Protein AF-A0A538QN28-F1 (afdb_monomer_lite)

Secondary structure (DSSP, 8-state):
-----TTGGGS-EEE-TTT--EEETT-SB-TTT-PBPTTSSS------PPPPS-HHHHHHHHHHHHHHHHHHHHHHHHHHHHHSPPPPPPP---PPP-----S----PPP----PPPPPPSSTT-S----SS-TT-EEEETTT--EEEEEEEEEEEEE-TTS-EEEEEEEE-TTS-EEEEEHHHHHHHEEE-

pLDDT: mean 77.48, std 18.47, range [42.22, 98.31]

Radius of gyration: 34.71 Å; chains: 1; bounding box: 87×78×50 Å

Foldseek 3Di:
DDPPDPPVQQQDWDADPPPRDTDGNVDQADPPPRDGDPPPPPPPDPPPDDDDPPPPVVVVVVVVVVVVVVVVVVVVVVVCCVVVPPPDDDPPDDDDDDDDDDDDDPDDPPDPDPDDPDDFPFWPFQPDDQPDDAQFWKAWPPPRHTAAGFNDKDQFDQDPVRITGIWTFGQGPVGDTDTDHRRVCVVTIDTD

Structure (mmCIF, N/CA/C/O backbone):
data_AF-A0A538QN28-F1
#
_entry.id   AF-A0A538QN28-F1
#
loop_
_atom_site.group_PDB
_atom_site.id
_atom_site.type_symbol
_atom_site.label_atom_id
_atom_site.label_alt_id
_atom_site.label_comp_id
_atom_site.label_asym_id
_atom_site.label_entity_id
_atom_site.label_seq_id
_atom_site.pdbx_PDB_ins_code
_atom_site.Cartn_x
_atom_site.Cartn_y
_atom_site.Cartn_z
_atom_site.occupancy
_atom_site.B_iso_or_equiv
_atom_site.auth_seq_id
_atom_site.auth_comp_id
_atom_site.auth_asym_id
_atom_site.auth_atom_id
_atom_site.pdbx_PDB_model_num
ATOM 1 N N . MET A 1 1 ? -21.662 -47.268 -26.285 1.00 42.22 1 MET A N 1
ATOM 2 C CA . MET A 1 1 ? -21.179 -47.601 -24.927 1.00 42.22 1 MET A CA 1
ATOM 3 C C . MET A 1 1 ? -21.934 -46.738 -23.924 1.00 42.22 1 MET A C 1
ATOM 5 O O . MET A 1 1 ? -22.081 -45.541 -24.137 1.00 42.22 1 MET A O 1
ATOM 9 N N . SER A 1 2 ? -22.543 -47.395 -22.946 1.00 46.50 2 SER A N 1
ATOM 10 C CA . SER A 1 2 ? -23.791 -47.039 -22.264 1.00 46.50 2 SER A CA 1
ATOM 11 C C . SER A 1 2 ? -23.698 -45.870 -21.271 1.00 46.50 2 SER A C 1
ATOM 13 O O . SER A 1 2 ? -22.863 -45.885 -20.375 1.00 46.50 2 SER A O 1
ATOM 15 N N . ARG A 1 3 ? -24.625 -44.900 -21.353 1.00 55.28 3 ARG A N 1
ATOM 16 C CA . ARG A 1 3 ? -24.957 -43.971 -20.251 1.00 55.28 3 ARG A CA 1
ATOM 17 C C . ARG A 1 3 ? -26.178 -44.500 -19.488 1.00 55.28 3 ARG A C 1
ATOM 19 O O . ARG A 1 3 ? -27.255 -43.921 -19.550 1.00 55.28 3 ARG A O 1
ATOM 26 N N . MET A 1 4 ? -26.020 -45.623 -18.796 1.00 52.94 4 MET A N 1
ATOM 27 C CA . MET A 1 4 ? -27.021 -46.157 -17.863 1.00 52.94 4 MET A CA 1
ATOM 28 C C . MET A 1 4 ? -26.381 -46.230 -16.480 1.00 52.94 4 MET A C 1
ATOM 30 O O . MET A 1 4 ? -25.644 -47.169 -16.212 1.00 52.94 4 MET A O 1
ATOM 34 N N . SER A 1 5 ? -26.590 -45.197 -15.648 1.00 53.47 5 SER A N 1
ATOM 35 C CA . SER A 1 5 ? -26.332 -45.245 -14.189 1.00 53.47 5 SER A CA 1
ATOM 36 C C . SER A 1 5 ? -26.706 -43.969 -13.398 1.00 53.47 5 SER A C 1
ATOM 38 O O . SER A 1 5 ? -26.288 -43.814 -12.259 1.00 53.47 5 SER A O 1
ATOM 40 N N . SER A 1 6 ? -27.510 -43.030 -13.924 1.00 58.34 6 SER A N 1
ATOM 41 C CA . SER A 1 6 ? -27.987 -41.873 -13.118 1.00 58.34 6 SER A CA 1
ATOM 42 C C . SER A 1 6 ? -29.302 -42.127 -12.360 1.00 58.34 6 SER A C 1
ATOM 44 O O . SER A 1 6 ? -29.794 -41.233 -11.666 1.00 58.34 6 SER A O 1
ATOM 46 N N . GLY A 1 7 ? -29.895 -43.315 -12.518 1.00 59.12 7 GLY A N 1
ATOM 47 C CA . GLY A 1 7 ? -31.104 -43.738 -11.802 1.00 59.12 7 GLY A CA 1
ATOM 48 C C . GLY A 1 7 ? -30.798 -44.320 -10.421 1.00 59.12 7 GLY A C 1
ATOM 49 O O . GLY A 1 7 ? -31.402 -43.890 -9.439 1.00 59.12 7 GLY A O 1
ATOM 50 N N . ASP A 1 8 ? -29.811 -45.219 -10.337 1.00 64.50 8 ASP A N 1
ATOM 51 C CA . ASP A 1 8 ? -29.487 -45.954 -9.104 1.00 64.50 8 ASP A CA 1
ATOM 52 C C . ASP A 1 8 ? -29.003 -45.056 -7.962 1.00 64.50 8 ASP A C 1
ATOM 54 O O . ASP A 1 8 ? -29.365 -45.260 -6.804 1.00 64.50 8 ASP A O 1
ATOM 58 N N . ASP A 1 9 ? -28.255 -43.994 -8.269 1.00 72.31 9 ASP A N 1
ATOM 59 C CA . ASP A 1 9 ? -27.684 -43.142 -7.220 1.00 72.31 9 ASP A CA 1
ATOM 60 C C . ASP A 1 9 ? -28.745 -42.313 -6.468 1.00 72.31 9 ASP A C 1
ATOM 62 O O . ASP A 1 9 ? -28.561 -41.955 -5.304 1.00 72.31 9 ASP A O 1
ATOM 66 N N . ARG A 1 10 ? -29.910 -42.050 -7.083 1.00 72.38 10 ARG A N 1
ATOM 67 C CA . ARG A 1 10 ? -31.006 -41.314 -6.421 1.00 72.38 10 ARG A CA 1
ATOM 68 C C . ARG A 1 10 ? -31.716 -42.150 -5.364 1.00 72.38 10 ARG A C 1
ATOM 70 O O . ARG A 1 10 ? -32.159 -41.598 -4.356 1.00 72.38 10 ARG A O 1
ATOM 77 N N . ASN A 1 11 ? -31.823 -43.457 -5.600 1.00 79.25 11 ASN A N 1
ATOM 78 C CA . ASN A 1 11 ? -32.492 -44.384 -4.690 1.00 79.25 11 ASN A CA 1
ATOM 79 C C . ASN A 1 11 ? -31.526 -45.035 -3.689 1.00 79.25 11 ASN A C 1
ATOM 81 O O . ASN A 1 11 ? -31.924 -45.856 -2.866 1.00 79.25 11 ASN A O 1
ATOM 85 N N . ARG A 1 12 ? -30.245 -44.652 -3.728 1.00 83.88 12 ARG A N 1
ATOM 86 C CA . ARG A 1 12 ? -29.251 -45.085 -2.754 1.00 83.88 12 ARG A CA 1
ATOM 87 C C . ARG A 1 12 ? -29.654 -44.623 -1.354 1.00 83.88 12 ARG A C 1
ATOM 89 O O . ARG A 1 12 ? -29.852 -43.432 -1.116 1.00 83.88 12 ARG A O 1
ATOM 96 N N . MET A 1 13 ? -29.744 -45.562 -0.419 1.00 87.38 13 MET A N 1
ATOM 97 C CA . MET A 1 13 ? -30.085 -45.269 0.973 1.00 87.38 13 MET A CA 1
ATOM 98 C C . MET A 1 13 ? -28.883 -44.663 1.706 1.00 87.38 13 MET A C 1
ATOM 100 O O . MET A 1 13 ? -27.768 -45.180 1.628 1.00 87.38 13 MET A O 1
ATOM 104 N N . VAL A 1 14 ? -29.115 -43.578 2.439 1.00 87.62 14 VAL A N 1
ATOM 105 C CA . VAL A 1 14 ? -28.136 -42.888 3.289 1.00 87.62 14 VAL A CA 1
ATOM 106 C C . VAL A 1 14 ? -28.706 -42.714 4.698 1.00 87.62 14 VAL A C 1
ATOM 108 O O . VAL A 1 14 ? -29.921 -42.678 4.883 1.00 87.62 14 VAL A O 1
ATOM 111 N N . ALA A 1 15 ? -27.845 -42.633 5.711 1.00 89.69 15 ALA A N 1
ATOM 112 C CA . ALA A 1 15 ? -28.284 -42.400 7.086 1.00 89.69 15 ALA A CA 1
ATOM 113 C C . ALA A 1 15 ? -28.531 -40.903 7.333 1.00 89.69 15 ALA A C 1
ATOM 115 O O . ALA A 1 15 ? -27.702 -40.058 6.987 1.00 89.69 15 ALA A O 1
ATOM 116 N N . CYS A 1 16 ? -29.663 -40.573 7.954 1.00 86.00 16 CYS A N 1
ATOM 117 C CA . CYS A 1 16 ? -29.960 -39.223 8.412 1.00 86.00 16 CYS A CA 1
ATOM 118 C C . CYS A 1 16 ? -28.936 -38.799 9.473 1.00 86.00 16 CYS A C 1
ATOM 120 O O . CYS A 1 16 ? -28.774 -39.478 10.484 1.00 86.00 16 CYS A O 1
ATOM 122 N N . ARG A 1 17 ? -28.294 -37.641 9.288 1.00 85.12 17 ARG A N 1
ATOM 123 C CA . ARG A 1 17 ? -27.291 -37.121 10.235 1.00 85.12 17 ARG A CA 1
ATOM 124 C C . ARG A 1 17 ? -27.865 -36.737 11.602 1.00 85.12 17 ARG A C 1
ATOM 126 O O . ARG A 1 17 ? -27.113 -36.680 12.562 1.00 85.12 17 ARG A O 1
ATOM 133 N N . ALA A 1 18 ? -29.168 -36.465 11.680 1.00 86.38 18 ALA A N 1
ATOM 134 C CA . ALA A 1 18 ? -29.816 -36.017 12.911 1.00 86.38 18 ALA A CA 1
ATOM 135 C C . ALA A 1 18 ? -30.317 -37.170 13.797 1.00 86.38 18 ALA A C 1
ATOM 137 O O . ALA A 1 18 ? -30.245 -37.070 15.013 1.00 86.38 18 ALA A O 1
ATOM 138 N N . CYS A 1 19 ? -30.839 -38.252 13.206 1.00 88.88 19 CYS A N 1
ATOM 139 C CA . CYS A 1 19 ? -31.471 -39.348 13.963 1.00 88.88 19 CYS A CA 1
ATOM 140 C C . CYS A 1 19 ? -31.017 -40.759 13.555 1.00 88.88 19 CYS A C 1
ATOM 142 O O . CYS A 1 19 ? -31.510 -41.738 14.101 1.00 88.88 19 CYS A O 1
ATOM 144 N N . GLY A 1 20 ? -30.136 -40.896 12.560 1.00 88.62 20 GLY A N 1
ATOM 145 C CA . GLY A 1 20 ? -29.636 -42.193 12.094 1.00 88.62 20 GLY A CA 1
ATOM 146 C C . GLY A 1 20 ? -30.584 -42.991 11.189 1.00 88.62 20 GLY A C 1
ATOM 147 O O . GLY A 1 20 ? -30.161 -43.999 10.626 1.00 88.62 20 GLY A O 1
ATOM 148 N N . ASN A 1 21 ? -31.832 -42.551 10.981 1.00 91.69 21 ASN A N 1
ATOM 149 C CA . ASN A 1 21 ? -32.786 -43.272 10.132 1.00 91.69 21 ASN A CA 1
ATOM 150 C C . ASN A 1 21 ? -32.306 -43.380 8.669 1.00 91.69 21 ASN A C 1
ATOM 152 O O . ASN A 1 21 ? -31.758 -42.419 8.123 1.00 91.69 21 ASN A O 1
ATOM 156 N N . ARG A 1 22 ? -32.540 -44.523 8.011 1.00 89.75 22 ARG A N 1
ATOM 157 C CA . ARG A 1 22 ? -32.165 -44.721 6.601 1.00 89.75 22 ARG A CA 1
ATOM 158 C C . ARG A 1 22 ? -33.196 -44.084 5.678 1.00 89.75 22 ARG A C 1
ATOM 160 O O . ARG A 1 22 ? -34.367 -44.448 5.697 1.00 89.75 22 ARG A O 1
ATOM 167 N N . VAL A 1 23 ? -32.740 -43.166 4.834 1.00 88.94 23 VAL A N 1
ATOM 168 C CA . VAL A 1 23 ? -33.573 -42.419 3.886 1.00 88.94 23 VAL A CA 1
ATOM 169 C C . VAL A 1 23 ? -32.964 -42.480 2.487 1.00 88.94 23 VAL A C 1
ATOM 171 O O . VAL A 1 23 ? -31.738 -42.531 2.366 1.00 88.94 23 VAL A O 1
ATOM 174 N N . PRO A 1 24 ? -33.768 -42.484 1.412 1.00 87.19 24 PRO A N 1
ATOM 175 C CA . PRO A 1 24 ? -33.219 -42.416 0.064 1.00 87.19 24 PRO A CA 1
ATOM 176 C C . PRO A 1 24 ? -32.521 -41.067 -0.142 1.00 87.19 24 PRO A C 1
ATOM 178 O O . PRO A 1 24 ? -33.000 -40.038 0.332 1.00 87.19 24 PRO A O 1
ATOM 181 N N . ARG A 1 25 ? -31.399 -41.043 -0.870 1.00 81.19 25 ARG A N 1
ATOM 182 C CA . ARG A 1 25 ? -30.596 -39.829 -1.134 1.00 81.19 25 ARG A CA 1
ATOM 183 C C . ARG A 1 25 ? -31.385 -38.716 -1.840 1.00 81.19 25 ARG A C 1
ATOM 185 O O . ARG A 1 25 ? -31.007 -37.545 -1.778 1.00 81.19 25 ARG A O 1
ATOM 192 N N . ALA A 1 26 ? -32.473 -39.075 -2.519 1.00 81.69 26 ALA A N 1
ATOM 193 C CA . ALA A 1 26 ? -33.413 -38.137 -3.124 1.00 81.69 26 ALA A CA 1
ATOM 194 C C . ALA A 1 26 ? -34.432 -37.524 -2.139 1.00 81.69 26 ALA A C 1
ATOM 196 O O . ALA A 1 26 ? -35.107 -36.562 -2.508 1.00 81.69 26 ALA A O 1
ATOM 197 N N . ALA A 1 27 ? -34.573 -38.045 -0.914 1.00 82.44 27 ALA A N 1
ATOM 198 C CA . ALA A 1 27 ? -35.495 -37.491 0.075 1.00 82.44 27 ALA A CA 1
ATOM 199 C C . ALA A 1 27 ? -35.032 -36.100 0.525 1.00 82.44 27 ALA A C 1
ATOM 201 O O . ALA A 1 27 ? -33.913 -35.925 1.001 1.00 82.44 27 ALA A O 1
ATOM 202 N N . ARG A 1 28 ? -35.920 -35.104 0.410 1.00 80.81 28 ARG A N 1
ATOM 203 C CA . ARG A 1 28 ? -35.648 -33.727 0.858 1.00 80.81 28 ARG A CA 1
ATOM 204 C C . ARG A 1 28 ? -35.596 -33.603 2.382 1.00 80.81 28 ARG A C 1
ATOM 206 O O . ARG A 1 28 ? -34.880 -32.752 2.899 1.00 80.81 28 ARG A O 1
ATOM 213 N N . ARG A 1 29 ? -36.358 -34.442 3.095 1.00 85.00 29 ARG A N 1
ATOM 214 C CA . ARG A 1 29 ? -36.463 -34.460 4.561 1.00 85.00 29 ARG A CA 1
ATOM 215 C C . ARG A 1 29 ? -36.518 -35.883 5.087 1.00 85.00 29 ARG A C 1
ATOM 217 O O . ARG A 1 29 ? -37.040 -36.777 4.422 1.00 85.00 29 ARG A O 1
ATOM 224 N N . CYS A 1 30 ? -35.993 -36.083 6.290 1.00 87.31 30 CYS A N 1
ATOM 225 C CA . CYS A 1 30 ? -36.108 -37.359 6.980 1.00 87.31 30 CYS A CA 1
ATOM 226 C C . CYS A 1 30 ? -37.558 -37.589 7.445 1.00 87.31 30 CYS A C 1
ATOM 228 O O . CYS A 1 30 ? -38.084 -36.740 8.162 1.00 87.31 30 CYS A O 1
ATOM 230 N N . PRO A 1 31 ? -38.201 -38.728 7.123 1.00 84.38 31 PRO A N 1
ATOM 231 C CA . PRO A 1 31 ? -39.569 -39.010 7.555 1.00 84.38 31 PRO A CA 1
ATOM 232 C C . PRO A 1 31 ? -39.680 -39.300 9.059 1.00 84.38 31 PRO A C 1
ATOM 234 O O . PRO A 1 31 ? -40.767 -39.204 9.608 1.00 84.38 31 PRO A O 1
ATOM 237 N N . ALA A 1 32 ? -38.573 -39.643 9.731 1.00 86.25 32 ALA A N 1
ATOM 238 C CA . ALA A 1 32 ? -38.580 -39.961 11.160 1.00 86.25 32 ALA A CA 1
ATOM 239 C C . ALA A 1 32 ? -38.428 -38.719 12.052 1.00 86.25 32 ALA A C 1
ATOM 241 O O . ALA A 1 32 ? -39.099 -38.613 13.069 1.00 86.25 32 ALA A O 1
ATOM 242 N N . CYS A 1 33 ? -37.549 -37.780 11.686 1.00 86.19 33 CYS A N 1
ATOM 243 C CA . CYS A 1 33 ? -37.252 -36.605 12.516 1.00 86.19 33 CYS A CA 1
ATOM 244 C C . CYS A 1 33 ? -37.572 -35.258 11.852 1.00 86.19 33 CYS A C 1
ATOM 246 O O . CYS A 1 33 ? -37.349 -34.215 12.456 1.00 86.19 33 CYS A O 1
ATOM 248 N N . GLY A 1 34 ? -38.026 -35.248 10.597 1.00 83.81 34 GLY A N 1
ATOM 249 C CA . GLY A 1 34 ? -38.392 -34.032 9.864 1.00 83.81 34 GLY A CA 1
ATOM 250 C C . GLY A 1 34 ? -37.224 -33.164 9.377 1.00 83.81 34 GLY A C 1
ATOM 251 O O . GLY A 1 34 ? -37.447 -32.246 8.591 1.00 83.81 34 GLY A O 1
ATOM 252 N N . VAL A 1 35 ? -35.981 -33.450 9.783 1.00 85.19 35 VAL A N 1
ATOM 253 C CA . VAL A 1 35 ? -34.804 -32.644 9.414 1.00 85.19 35 VAL A CA 1
ATOM 254 C C . VAL A 1 35 ? -34.496 -32.782 7.915 1.00 85.19 35 VAL A C 1
ATOM 256 O O . VAL A 1 35 ? -34.372 -33.898 7.400 1.00 85.19 35 VAL A O 1
ATOM 259 N N . GLY A 1 36 ? -34.387 -31.646 7.216 1.00 76.44 36 GLY A N 1
ATOM 260 C CA . GLY A 1 36 ? -33.988 -31.548 5.806 1.00 76.44 36 GLY A CA 1
ATOM 261 C C . GLY A 1 36 ? -32.502 -31.246 5.617 1.00 76.44 36 GLY A C 1
ATOM 262 O O . GLY A 1 36 ? -31.842 -30.758 6.533 1.00 76.44 36 GLY A O 1
ATOM 263 N N . GLU A 1 37 ? -31.959 -31.545 4.434 1.00 65.50 37 GLU A N 1
ATOM 264 C CA . GLU A 1 37 ? -30.572 -31.179 4.117 1.00 65.50 37 GLU A CA 1
ATOM 265 C C . GLU A 1 37 ? -30.416 -29.649 4.004 1.00 65.50 37 GLU A C 1
ATOM 267 O O . GLU A 1 37 ? -31.173 -29.008 3.263 1.00 65.50 37 GLU A O 1
ATOM 272 N N . PRO A 1 38 ? -29.412 -29.044 4.668 1.00 57.28 38 PRO A N 1
ATOM 273 C CA . PRO A 1 38 ? -29.116 -27.628 4.495 1.00 57.28 38 PRO A CA 1
ATOM 274 C C . PRO A 1 38 ? -28.645 -27.380 3.055 1.00 57.28 38 PRO A C 1
ATOM 276 O O . PRO A 1 38 ? -27.610 -27.891 2.634 1.00 57.28 38 PRO A O 1
ATOM 279 N N . GLY A 1 39 ? -29.426 -26.612 2.288 1.00 60.00 39 GLY A N 1
ATOM 280 C CA . GLY A 1 39 ? -29.063 -26.154 0.939 1.00 60.00 39 GLY A CA 1
ATOM 281 C C . GLY A 1 39 ? -29.986 -26.583 -0.208 1.00 60.00 39 GLY A C 1
ATOM 282 O O . GLY A 1 39 ? -29.811 -26.081 -1.314 1.00 60.00 39 GLY A O 1
ATOM 283 N N . ARG A 1 40 ? -30.985 -27.454 0.015 1.00 56.34 40 ARG A N 1
ATOM 284 C CA . ARG A 1 40 ? -31.983 -27.833 -1.020 1.00 56.34 40 ARG A CA 1
ATOM 285 C C . ARG A 1 40 ? -33.354 -27.163 -0.887 1.00 56.34 40 ARG A C 1
ATOM 287 O O . ARG A 1 40 ? -34.125 -27.195 -1.844 1.00 56.34 40 ARG A O 1
ATOM 294 N N . ASP A 1 41 ? -33.628 -26.556 0.266 1.00 53.75 41 ASP A N 1
ATOM 295 C CA . ASP A 1 41 ? -34.844 -25.771 0.537 1.00 53.75 41 ASP A CA 1
ATOM 296 C C . ASP A 1 41 ? -34.613 -24.254 0.342 1.00 53.75 41 ASP A C 1
ATOM 298 O O . ASP A 1 41 ? -35.499 -23.447 0.615 1.00 53.75 41 ASP A O 1
ATOM 302 N N . ALA A 1 42 ? -33.435 -23.844 -0.151 1.00 50.94 42 ALA A N 1
ATOM 303 C CA . ALA A 1 42 ?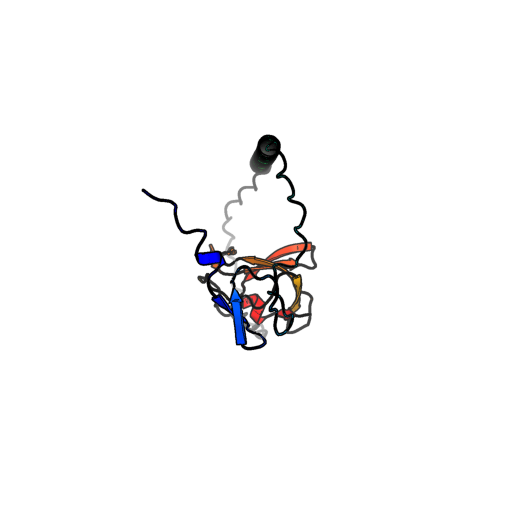 -33.224 -22.467 -0.585 1.00 50.94 42 ALA A CA 1
ATOM 304 C C . ALA A 1 42 ? -34.035 -22.226 -1.874 1.00 50.94 42 ALA A C 1
ATOM 306 O O . ALA A 1 42 ? -33.907 -23.021 -2.810 1.00 50.94 42 ALA A O 1
ATOM 307 N N . PRO A 1 43 ? -34.867 -21.171 -1.949 1.00 51.03 43 PRO A N 1
ATOM 308 C CA . PRO A 1 43 ? -35.592 -20.852 -3.172 1.00 51.03 43 PRO A CA 1
ATOM 309 C C . PRO A 1 43 ? -34.590 -20.675 -4.318 1.00 51.03 43 PRO A C 1
ATOM 311 O O . PRO A 1 43 ? -33.587 -19.977 -4.160 1.00 51.03 43 PRO A O 1
ATOM 314 N N . GLU A 1 44 ? -34.846 -21.328 -5.458 1.00 52.59 44 GLU A N 1
ATOM 315 C CA . GLU A 1 44 ? -34.067 -21.130 -6.681 1.00 52.59 44 GLU A CA 1
ATOM 316 C C . GLU A 1 44 ? -34.028 -19.632 -6.993 1.00 52.59 44 GLU A C 1
ATOM 318 O O . GLU A 1 44 ? -35.032 -19.019 -7.361 1.00 52.59 44 GLU A O 1
ATOM 323 N N . ALA A 1 45 ? -32.857 -19.023 -6.806 1.00 53.34 45 ALA A N 1
ATOM 324 C CA . ALA A 1 45 ? -32.625 -17.657 -7.230 1.00 53.34 45 ALA A CA 1
ATOM 325 C C . ALA A 1 45 ? -32.899 -17.571 -8.742 1.00 53.34 45 ALA A C 1
ATOM 327 O O . ALA A 1 45 ? -32.479 -18.463 -9.488 1.00 53.34 45 ALA A O 1
ATOM 328 N N . PRO A 1 46 ? -33.579 -16.517 -9.229 1.00 48.53 46 PRO A N 1
ATOM 329 C CA . PRO A 1 46 ? -33.867 -16.389 -10.646 1.00 48.53 46 PRO A CA 1
ATOM 330 C C . PRO A 1 46 ? -32.553 -16.420 -11.424 1.00 48.53 46 PRO A C 1
ATOM 332 O O . PRO A 1 46 ? -31.645 -15.624 -11.169 1.00 48.53 46 PRO A O 1
ATOM 335 N N . VAL A 1 47 ? -32.464 -17.351 -12.378 1.00 55.94 47 VAL A N 1
ATOM 336 C CA . VAL A 1 47 ? -31.363 -17.455 -13.334 1.00 55.94 47 VAL A CA 1
ATOM 337 C C . VAL A 1 47 ? -31.231 -16.103 -14.030 1.00 55.94 47 VAL A C 1
ATOM 339 O O . VAL A 1 47 ? -31.982 -15.775 -14.952 1.00 55.94 47 VAL A O 1
ATOM 342 N N . ARG A 1 48 ? -30.278 -15.284 -13.572 1.00 52.03 48 ARG A N 1
ATOM 343 C CA . ARG A 1 48 ? -29.879 -14.062 -14.266 1.00 52.03 48 ARG A CA 1
ATOM 344 C C . ARG A 1 48 ? -29.312 -14.495 -15.609 1.00 52.03 48 ARG A C 1
ATOM 346 O O . ARG A 1 48 ? -28.175 -14.952 -15.699 1.00 52.03 48 ARG A O 1
ATOM 353 N N . ARG A 1 49 ? -30.128 -14.371 -16.658 1.00 53.47 49 ARG A N 1
ATOM 354 C CA . ARG A 1 49 ? -29.682 -14.477 -18.048 1.00 53.47 49 ARG A CA 1
ATOM 355 C C . ARG A 1 49 ? -28.447 -13.591 -18.214 1.00 53.47 49 ARG A C 1
ATOM 357 O O . ARG A 1 49 ? -28.486 -12.403 -17.896 1.00 53.47 49 ARG A O 1
ATOM 364 N N . ALA A 1 50 ? -27.351 -14.192 -18.670 1.00 52.22 50 ALA A N 1
ATOM 365 C CA . ALA A 1 50 ? -26.103 -13.490 -18.924 1.00 52.22 50 ALA A CA 1
ATOM 366 C C . ALA A 1 50 ? -26.341 -12.302 -19.882 1.00 52.22 50 ALA A C 1
ATOM 368 O O . ALA A 1 50 ? -27.050 -12.465 -20.881 1.00 52.22 50 ALA A O 1
ATOM 369 N N . PRO A 1 51 ? -25.771 -11.113 -19.615 1.00 52.66 51 PRO A N 1
ATOM 370 C CA . PRO A 1 51 ? -25.937 -9.969 -20.501 1.00 52.66 51 PRO A CA 1
ATOM 371 C C . PRO A 1 51 ? -25.255 -10.223 -21.860 1.00 52.66 51 PRO A C 1
ATOM 373 O O . PRO A 1 51 ? -24.228 -10.909 -21.928 1.00 52.66 51 PRO A O 1
ATOM 376 N N . PRO A 1 52 ? -25.796 -9.672 -22.964 1.00 48.03 52 PRO A N 1
ATOM 377 C CA . PRO A 1 52 ? -25.289 -9.937 -24.302 1.00 48.03 52 PRO A CA 1
ATOM 378 C C . PRO A 1 52 ? -23.875 -9.373 -24.483 1.00 48.03 52 PRO A C 1
ATOM 380 O O . PRO A 1 52 ? -23.537 -8.292 -23.997 1.00 48.03 52 PRO A O 1
ATOM 383 N N . ARG A 1 53 ? -23.058 -10.111 -25.244 1.00 52.28 53 ARG A N 1
ATOM 384 C CA . ARG A 1 53 ? -21.645 -9.866 -25.592 1.00 52.28 53 ARG A CA 1
ATOM 385 C C . ARG A 1 53 ? -21.410 -8.581 -26.417 1.00 52.28 53 ARG A C 1
ATOM 387 O O . ARG A 1 53 ? -20.824 -8.625 -27.492 1.00 52.28 53 ARG A O 1
ATOM 394 N N . ARG A 1 54 ? -21.831 -7.409 -25.932 1.00 50.72 54 ARG A N 1
ATOM 395 C CA . ARG A 1 54 ? -21.518 -6.090 -26.529 1.00 50.72 54 ARG A CA 1
ATOM 396 C C . ARG A 1 54 ? -20.390 -5.339 -25.800 1.00 50.72 54 ARG A C 1
ATOM 398 O O . ARG A 1 54 ? -20.020 -4.240 -26.206 1.00 50.72 54 ARG A O 1
ATOM 405 N N . ALA A 1 55 ? -19.792 -5.934 -24.764 1.00 49.66 55 ALA A N 1
ATOM 406 C CA . ALA A 1 55 ? -18.755 -5.299 -23.942 1.00 49.66 55 ALA A CA 1
ATOM 407 C C . ALA A 1 55 ? -17.359 -5.210 -24.605 1.00 49.66 55 ALA A C 1
ATOM 409 O O . ALA A 1 55 ? -16.533 -4.404 -24.177 1.00 49.66 55 ALA A O 1
ATOM 410 N N . GLY A 1 56 ? -17.085 -5.979 -25.667 1.00 52.06 56 GLY A N 1
ATOM 411 C CA . GLY A 1 56 ? -15.762 -6.001 -26.313 1.00 52.06 56 GLY A CA 1
ATOM 412 C C . GLY A 1 56 ? -15.411 -4.715 -27.075 1.00 52.06 56 GLY A C 1
ATOM 413 O O . GLY A 1 56 ? -14.272 -4.255 -27.042 1.00 52.06 56 GLY A O 1
ATOM 414 N N . ARG A 1 57 ? -16.397 -4.070 -27.719 1.00 54.03 57 ARG A N 1
ATOM 415 C CA . ARG A 1 57 ? -16.151 -2.895 -28.578 1.00 54.03 57 ARG A CA 1
ATOM 416 C C . ARG A 1 57 ? -15.923 -1.606 -27.780 1.00 54.03 57 ARG A C 1
ATOM 418 O O . ARG A 1 57 ? -15.135 -0.767 -28.204 1.00 54.03 57 ARG A O 1
ATOM 425 N N . ARG A 1 58 ? -16.574 -1.458 -26.616 1.00 56.22 58 ARG A N 1
ATOM 426 C CA . ARG A 1 58 ? -16.357 -0.318 -25.703 1.00 56.22 58 ARG A CA 1
ATOM 427 C C . ARG A 1 58 ? -15.015 -0.419 -24.979 1.00 56.22 58 ARG A C 1
ATOM 429 O O . ARG A 1 58 ? -14.292 0.567 -24.968 1.00 56.22 58 ARG A O 1
ATOM 436 N N . ARG A 1 59 ? -14.632 -1.603 -24.482 1.00 58.81 59 ARG A N 1
ATOM 437 C CA . ARG A 1 59 ? -13.311 -1.813 -23.856 1.00 58.81 59 ARG A CA 1
ATOM 438 C C . ARG A 1 59 ? -12.162 -1.526 -24.825 1.00 58.81 59 ARG A C 1
ATOM 440 O O . ARG A 1 59 ? -11.224 -0.838 -24.449 1.00 58.81 59 ARG A O 1
ATOM 447 N N . ARG A 1 60 ? -12.276 -1.943 -26.093 1.00 62.59 60 ARG A N 1
ATOM 448 C CA . ARG A 1 60 ? -11.263 -1.638 -27.119 1.00 62.59 60 ARG A CA 1
ATOM 449 C C . ARG A 1 60 ? -11.147 -0.13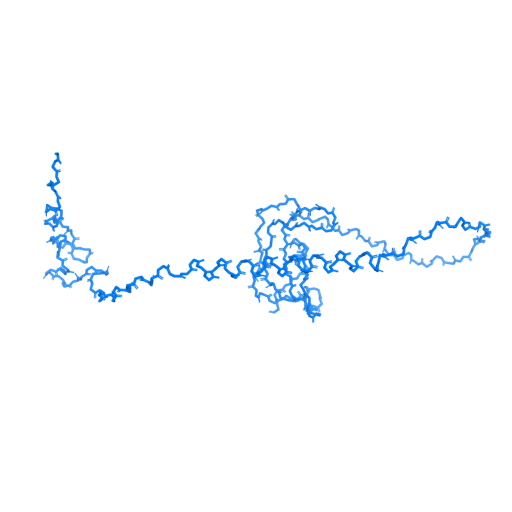8 -27.415 1.00 62.59 60 ARG A C 1
ATOM 451 O O . ARG A 1 60 ? -10.041 0.350 -27.583 1.00 62.59 60 ARG A O 1
ATOM 458 N N . ARG A 1 61 ? -12.260 0.607 -27.438 1.00 69.38 61 ARG A N 1
ATOM 459 C CA . ARG A 1 61 ? -12.240 2.073 -27.623 1.00 69.38 61 ARG A CA 1
ATOM 460 C C . ARG A 1 61 ? -11.639 2.809 -26.425 1.00 69.38 61 ARG A C 1
ATOM 462 O O . ARG A 1 61 ? -10.882 3.745 -26.633 1.00 69.38 61 ARG A O 1
ATOM 469 N N . VAL A 1 62 ? -11.933 2.363 -25.203 1.00 71.50 62 VAL A N 1
ATOM 470 C CA . VAL A 1 62 ? -11.338 2.928 -23.979 1.00 71.50 62 VAL A CA 1
ATOM 471 C C . VAL A 1 62 ? -9.832 2.671 -23.937 1.00 71.50 62 VAL A C 1
ATOM 473 O O . VAL A 1 62 ? -9.080 3.589 -23.645 1.00 71.50 62 VAL A O 1
ATOM 476 N N . LEU A 1 63 ? -9.381 1.469 -24.306 1.00 71.62 63 LEU A N 1
ATOM 477 C CA . LEU A 1 63 ? -7.952 1.150 -24.376 1.00 71.62 63 LEU A CA 1
ATOM 478 C C . LEU A 1 63 ? -7.220 1.977 -25.438 1.00 71.62 63 LEU A C 1
ATOM 480 O O . LEU A 1 63 ? -6.137 2.475 -25.167 1.00 71.62 63 LEU A O 1
ATOM 484 N N . VAL A 1 64 ? -7.813 2.168 -26.621 1.00 76.25 64 VAL A N 1
ATOM 485 C CA . VAL A 1 64 ? -7.218 3.012 -27.674 1.00 76.25 64 VAL A CA 1
ATOM 486 C C . VAL A 1 64 ? -7.169 4.481 -27.250 1.00 76.25 64 VAL A C 1
ATOM 488 O O . VAL A 1 64 ? -6.160 5.137 -27.478 1.00 76.25 64 VAL A O 1
ATOM 491 N N . ALA A 1 65 ? -8.217 4.989 -26.596 1.00 78.69 65 ALA A N 1
ATOM 492 C CA . ALA A 1 65 ? -8.223 6.351 -26.067 1.00 78.69 65 ALA A CA 1
ATOM 493 C C . ALA A 1 65 ? -7.176 6.536 -24.957 1.00 78.69 65 ALA A C 1
ATOM 495 O O . ALA A 1 65 ? -6.437 7.513 -24.978 1.00 78.69 65 ALA A O 1
ATOM 496 N N . ALA A 1 66 ? -7.057 5.575 -24.036 1.00 79.31 66 ALA A N 1
ATOM 497 C CA . ALA A 1 66 ? -6.036 5.594 -22.993 1.00 79.31 66 ALA A CA 1
ATOM 498 C C . ALA A 1 66 ? -4.620 5.560 -23.589 1.00 79.31 66 ALA A C 1
ATOM 500 O O . ALA A 1 66 ? -3.770 6.349 -23.192 1.00 79.31 66 ALA A O 1
ATOM 501 N N . LEU A 1 67 ? -4.384 4.706 -24.591 1.00 87.12 67 LEU A N 1
ATOM 502 C CA . LEU A 1 67 ? -3.096 4.631 -25.279 1.00 87.12 67 LEU A CA 1
ATOM 503 C C . LEU A 1 67 ? -2.762 5.947 -26.000 1.00 87.12 67 LEU A C 1
ATOM 505 O O . LEU A 1 67 ? -1.633 6.416 -25.919 1.00 87.12 67 LEU A O 1
ATOM 509 N N . ALA A 1 68 ? -3.744 6.572 -26.656 1.00 86.50 68 ALA A N 1
ATOM 510 C CA . ALA A 1 68 ? -3.562 7.866 -27.312 1.00 86.50 68 ALA A CA 1
ATOM 511 C C . ALA A 1 68 ? -3.200 8.976 -26.310 1.00 86.50 68 ALA A C 1
ATOM 513 O O . ALA A 1 68 ? -2.307 9.772 -26.587 1.00 86.50 68 ALA A O 1
ATOM 514 N N . VAL A 1 69 ? -3.832 8.996 -25.130 1.00 88.38 69 VAL A N 1
ATOM 515 C CA . VAL A 1 69 ? -3.491 9.940 -24.052 1.00 88.38 69 VAL A CA 1
ATOM 516 C C . VAL A 1 69 ? -2.061 9.718 -23.559 1.00 88.38 69 VAL A C 1
ATOM 518 O O . VAL A 1 69 ? -1.317 10.683 -23.423 1.00 88.38 69 VAL A O 1
ATOM 521 N N . VAL A 1 70 ? -1.641 8.465 -23.356 1.00 90.00 70 VAL A N 1
ATOM 522 C CA . VAL A 1 70 ? -0.261 8.146 -22.947 1.00 90.00 70 VAL A CA 1
ATOM 523 C C . VAL A 1 70 ? 0.753 8.612 -23.993 1.00 90.00 70 VAL A C 1
ATOM 525 O O . VAL A 1 70 ? 1.763 9.208 -23.633 1.00 90.00 70 VAL A O 1
ATOM 528 N N . VAL A 1 71 ? 0.477 8.398 -25.282 1.00 90.56 71 VAL A N 1
ATOM 529 C CA . VAL A 1 71 ? 1.358 8.854 -26.371 1.00 90.56 71 VAL A CA 1
ATOM 530 C C . VAL A 1 71 ? 1.453 10.381 -26.408 1.00 90.56 71 VAL A C 1
ATOM 532 O O . VAL A 1 71 ? 2.549 10.914 -26.551 1.00 90.56 71 VAL A O 1
ATOM 535 N N . VAL A 1 72 ? 0.335 11.092 -26.232 1.00 90.56 72 VAL A N 1
ATOM 536 C CA . VAL A 1 72 ? 0.322 12.565 -26.190 1.00 90.56 72 VAL A CA 1
ATOM 537 C C . VAL A 1 72 ? 1.099 13.086 -24.979 1.00 90.56 72 VAL A C 1
ATOM 539 O O . VAL A 1 72 ? 1.889 14.014 -25.123 1.00 90.56 72 VAL A O 1
ATOM 542 N N . LEU A 1 73 ? 0.936 12.470 -23.804 1.00 88.69 73 LEU A N 1
ATOM 543 C CA . LEU A 1 73 ? 1.689 12.835 -22.601 1.00 88.69 73 LEU A CA 1
ATOM 544 C C . LEU A 1 73 ? 3.188 12.569 -22.767 1.00 88.69 73 LEU A C 1
ATOM 546 O O . LEU A 1 73 ? 3.995 13.430 -22.434 1.00 88.69 73 LEU A O 1
ATOM 550 N N . ALA A 1 74 ? 3.571 11.424 -23.335 1.00 86.31 74 ALA A N 1
ATOM 551 C CA . ALA A 1 74 ? 4.969 11.113 -23.617 1.00 86.31 74 ALA A CA 1
ATOM 552 C C . ALA A 1 74 ? 5.582 12.120 -24.605 1.00 86.31 74 ALA A C 1
ATOM 554 O O . ALA A 1 74 ? 6.678 12.622 -24.369 1.00 86.31 74 ALA A O 1
ATOM 555 N N . ALA A 1 75 ? 4.859 12.474 -25.672 1.00 84.88 75 ALA A N 1
ATOM 556 C CA . ALA A 1 75 ? 5.298 13.487 -26.628 1.00 84.88 75 ALA A CA 1
ATOM 557 C C . ALA A 1 75 ? 5.430 14.878 -25.983 1.00 84.88 75 ALA A C 1
ATOM 559 O O . ALA A 1 75 ? 6.390 15.589 -26.270 1.00 84.88 75 ALA A O 1
ATOM 560 N N . ALA A 1 76 ? 4.515 15.252 -25.084 1.00 84.38 76 ALA A N 1
ATOM 561 C CA . ALA A 1 76 ? 4.583 16.511 -24.344 1.00 84.38 76 ALA A CA 1
ATOM 562 C C . ALA A 1 76 ? 5.779 16.556 -23.380 1.00 84.38 76 ALA A C 1
ATOM 564 O O . ALA A 1 76 ? 6.456 17.576 -23.308 1.00 84.38 76 ALA A O 1
ATOM 565 N N . VAL A 1 77 ? 6.085 15.451 -22.691 1.00 82.56 77 VAL A N 1
ATOM 566 C CA . VAL A 1 77 ? 7.279 15.338 -21.835 1.00 82.56 77 VAL A CA 1
ATOM 567 C C . VAL A 1 77 ? 8.555 15.450 -22.668 1.00 82.56 77 VAL A C 1
ATOM 569 O O . VAL A 1 77 ? 9.443 16.215 -22.311 1.00 82.56 77 VAL A O 1
ATOM 572 N N . VAL A 1 78 ? 8.638 14.753 -23.805 1.00 82.12 78 VAL A N 1
ATOM 573 C CA . VAL A 1 78 ? 9.790 14.859 -24.716 1.00 82.12 78 VAL A CA 1
ATOM 574 C C . VAL A 1 78 ? 9.938 16.287 -25.242 1.00 82.12 78 VAL A C 1
ATOM 576 O O . VAL A 1 78 ? 11.037 16.831 -25.210 1.00 82.12 78 VAL A O 1
ATOM 579 N N . ALA A 1 79 ? 8.847 16.929 -25.664 1.00 77.62 79 ALA A N 1
ATOM 580 C CA . ALA A 1 79 ? 8.870 18.322 -26.100 1.00 77.62 79 ALA A CA 1
ATOM 581 C C . ALA A 1 79 ? 9.318 19.269 -24.975 1.00 77.62 79 ALA A C 1
ATOM 583 O O . ALA A 1 79 ? 10.131 20.154 -25.220 1.00 77.62 79 ALA A O 1
ATOM 584 N N . ALA A 1 80 ? 8.857 19.058 -23.740 1.00 76.06 80 ALA A N 1
ATOM 585 C CA . ALA A 1 80 ? 9.285 19.841 -22.584 1.00 76.06 80 ALA A CA 1
ATOM 586 C C . ALA A 1 80 ? 10.781 19.659 -22.285 1.00 76.06 80 ALA A C 1
ATOM 588 O O . ALA A 1 80 ? 11.460 20.639 -22.017 1.00 76.06 80 ALA A O 1
ATOM 589 N N . VAL A 1 81 ? 11.325 18.444 -22.397 1.00 75.31 81 VAL A N 1
ATOM 590 C CA . VAL A 1 81 ? 12.766 18.185 -22.216 1.00 75.31 81 VAL A CA 1
ATOM 591 C C . VAL A 1 81 ? 13.603 18.785 -23.351 1.00 75.31 81 VAL A C 1
ATOM 593 O O . VAL A 1 81 ? 14.709 19.249 -23.109 1.00 75.31 81 VAL A O 1
ATOM 596 N N . VAL A 1 82 ? 13.094 18.807 -24.585 1.00 77.88 82 VAL A N 1
ATOM 597 C CA . VAL A 1 82 ? 13.798 19.419 -25.726 1.00 77.88 82 VAL A CA 1
ATOM 598 C C . VAL A 1 82 ? 13.776 20.947 -25.643 1.00 77.88 82 VAL A C 1
ATOM 600 O O . VAL A 1 82 ? 14.771 21.590 -25.962 1.00 77.88 82 VAL A O 1
ATOM 603 N N . VAL A 1 83 ? 12.657 21.539 -25.217 1.00 75.81 83 VAL A N 1
ATOM 604 C CA . VAL A 1 83 ? 12.493 23.000 -25.142 1.00 75.81 83 VAL A CA 1
ATOM 605 C C . VAL A 1 83 ? 13.090 23.575 -23.852 1.00 75.81 83 VAL A C 1
ATOM 607 O O . VAL A 1 83 ? 13.638 24.673 -23.877 1.00 75.81 83 VAL A O 1
ATOM 610 N N . TRP A 1 84 ? 13.020 22.841 -22.740 1.00 72.00 84 TRP A N 1
ATOM 611 C CA . TRP A 1 84 ? 13.512 23.236 -21.412 1.00 72.00 84 TRP A CA 1
ATOM 612 C C . TRP A 1 84 ? 14.533 22.237 -20.861 1.00 72.00 84 TRP A C 1
ATOM 614 O O . TRP A 1 84 ? 14.500 21.885 -19.679 1.00 72.00 84 TRP A O 1
ATOM 624 N N . GLY A 1 85 ? 15.430 21.752 -21.719 1.00 46.91 85 GLY A N 1
ATOM 625 C CA . GLY A 1 85 ? 16.536 20.903 -21.288 1.00 46.91 85 GLY A CA 1
ATOM 626 C C . GLY A 1 85 ? 17.306 21.567 -20.138 1.00 46.91 85 GLY A C 1
ATOM 627 O O . GLY A 1 85 ? 17.484 22.790 -20.157 1.00 46.91 85 GLY A O 1
ATOM 628 N N . PRO A 1 86 ? 17.728 20.806 -19.113 1.00 51.97 86 PRO A N 1
ATOM 629 C CA . PRO A 1 86 ? 18.482 21.373 -18.006 1.00 51.97 86 PRO A CA 1
ATOM 630 C C . PRO A 1 86 ? 19.763 22.025 -18.549 1.00 51.97 86 PRO A C 1
ATOM 632 O O . PRO A 1 86 ? 20.399 21.444 -19.433 1.00 51.97 86 PRO A O 1
ATOM 63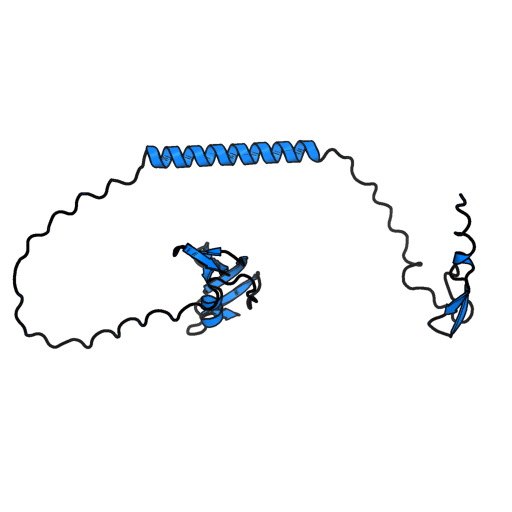5 N N . PRO A 1 87 ? 20.146 23.217 -18.055 1.00 50.12 87 PRO A N 1
ATOM 636 C CA . PRO A 1 87 ? 21.390 23.845 -18.472 1.00 50.12 87 PRO A CA 1
ATOM 637 C C . PRO A 1 87 ? 22.549 22.893 -18.165 1.00 50.12 87 PRO A C 1
ATOM 639 O O . PRO A 1 87 ? 22.640 22.366 -17.053 1.00 50.12 87 PRO A O 1
ATOM 642 N N . GLU A 1 88 ? 23.413 22.658 -19.157 1.00 53.66 88 GLU A N 1
ATOM 643 C CA . GLU A 1 88 ? 24.699 21.991 -18.953 1.00 53.66 88 GLU A CA 1
ATOM 644 C C . GLU A 1 88 ? 25.387 22.617 -17.738 1.00 53.66 88 GLU A C 1
ATOM 646 O O . GLU A 1 88 ? 25.555 23.838 -17.657 1.00 53.66 88 GLU A O 1
ATOM 651 N N . ALA A 1 89 ? 25.747 21.779 -16.765 1.00 54.06 89 ALA A N 1
ATOM 652 C CA . ALA A 1 89 ? 26.525 22.222 -15.624 1.00 54.06 89 ALA A CA 1
ATOM 653 C C . ALA A 1 89 ? 27.839 22.833 -16.147 1.00 54.06 89 ALA A C 1
ATOM 655 O O . ALA A 1 89 ? 28.538 22.173 -16.923 1.00 54.06 89 ALA A O 1
ATOM 656 N N . PRO A 1 90 ? 28.183 24.078 -15.769 1.00 53.44 90 PRO A N 1
ATOM 657 C CA . PRO A 1 90 ? 29.392 24.709 -16.267 1.00 53.44 90 PRO A CA 1
ATOM 658 C C . PRO A 1 90 ? 30.635 23.925 -15.808 1.00 53.44 90 PRO A C 1
ATOM 660 O O . PRO A 1 90 ? 30.619 23.322 -14.727 1.00 53.44 90 PRO A O 1
ATOM 663 N N . PRO A 1 91 ? 31.719 23.928 -16.607 1.00 51.38 91 PRO A N 1
ATOM 664 C CA . PRO A 1 91 ? 32.964 23.257 -16.256 1.00 51.38 91 PRO A CA 1
ATOM 665 C C . PRO A 1 91 ? 33.462 23.753 -14.899 1.00 51.38 91 PRO A C 1
ATOM 667 O O . PRO A 1 91 ? 33.481 24.957 -14.652 1.00 51.38 91 PRO A O 1
ATOM 670 N N . LEU A 1 92 ? 33.869 22.826 -14.028 1.00 57.53 92 LEU A N 1
ATOM 671 C CA . LEU A 1 92 ? 34.443 23.135 -12.720 1.00 57.53 92 LEU A CA 1
ATOM 672 C C . LEU A 1 92 ? 35.670 24.047 -12.888 1.00 57.53 92 LEU A C 1
ATOM 674 O O . LEU A 1 92 ? 36.776 23.577 -13.166 1.00 57.53 92 LEU A O 1
ATOM 678 N N . GLU A 1 93 ? 35.475 25.354 -12.705 1.00 46.75 93 GLU A N 1
ATOM 679 C CA . GLU A 1 93 ? 36.566 26.302 -12.531 1.00 46.75 93 GLU A CA 1
ATOM 680 C C . GLU A 1 93 ? 37.360 25.902 -11.288 1.00 46.75 93 GLU A C 1
ATOM 682 O O . GLU A 1 93 ? 36.863 25.828 -10.160 1.00 46.75 93 GLU A O 1
ATOM 687 N N . ARG A 1 94 ? 38.633 25.605 -11.534 1.00 55.78 94 ARG A N 1
ATOM 688 C CA . ARG A 1 94 ? 39.648 25.285 -10.542 1.00 55.78 94 ARG A CA 1
ATOM 689 C C . ARG A 1 94 ? 39.798 26.493 -9.611 1.00 55.78 94 ARG A C 1
ATOM 691 O O . ARG A 1 94 ? 40.418 27.489 -9.974 1.00 55.78 94 ARG A O 1
ATOM 698 N N . ARG A 1 95 ? 39.197 26.417 -8.421 1.00 46.28 95 ARG A N 1
ATOM 699 C CA . ARG A 1 95 ? 39.287 27.470 -7.403 1.00 46.28 95 ARG A CA 1
ATOM 700 C C . ARG A 1 95 ? 40.758 27.661 -6.985 1.00 46.28 95 ARG A C 1
ATOM 702 O O . ARG A 1 95 ? 41.397 26.661 -6.656 1.00 46.28 95 ARG A O 1
ATOM 709 N N . PRO A 1 96 ? 41.296 28.895 -6.975 1.00 51.75 96 PRO A N 1
ATOM 710 C CA . PRO A 1 96 ? 42.661 29.159 -6.535 1.00 51.75 96 PRO A CA 1
ATOM 711 C C . PRO A 1 96 ? 42.833 28.847 -5.049 1.00 51.75 96 PRO A C 1
ATOM 713 O O . PRO A 1 96 ? 42.027 29.257 -4.211 1.00 51.75 96 PRO A O 1
ATOM 716 N N . GLU A 1 97 ? 43.903 28.128 -4.746 1.00 53.91 97 GLU A N 1
ATOM 717 C CA . GLU A 1 97 ? 44.388 27.845 -3.404 1.00 53.91 97 GLU A CA 1
ATOM 718 C C . GLU A 1 97 ? 44.909 29.130 -2.742 1.00 53.91 97 GLU A C 1
ATOM 720 O O . GLU A 1 97 ? 45.754 29.819 -3.312 1.00 53.91 97 GLU A O 1
ATOM 725 N N . ALA A 1 98 ? 44.403 29.464 -1.549 1.00 49.22 98 ALA A N 1
ATOM 726 C CA . ALA A 1 98 ? 44.980 30.473 -0.654 1.00 49.22 98 ALA A CA 1
ATOM 727 C C . ALA A 1 98 ? 44.363 30.371 0.759 1.00 49.22 98 ALA A C 1
ATOM 729 O O . ALA A 1 98 ? 43.190 30.021 0.894 1.00 49.22 98 ALA A O 1
ATOM 730 N N . PRO A 1 99 ? 45.051 30.846 1.810 1.00 49.00 99 PRO A N 1
ATOM 731 C CA . PRO A 1 99 ? 46.281 30.320 2.389 1.00 49.00 99 PRO A CA 1
ATOM 732 C C . PRO A 1 99 ? 46.034 29.779 3.817 1.00 49.00 99 PRO A C 1
ATOM 734 O O . PRO A 1 99 ? 44.968 29.962 4.406 1.00 49.00 99 PRO A O 1
ATOM 737 N N . ALA A 1 100 ? 47.048 29.117 4.378 1.00 56.44 100 ALA A N 1
ATOM 738 C CA . ALA A 1 100 ? 47.068 28.525 5.716 1.00 56.44 100 ALA A CA 1
ATOM 739 C C . ALA A 1 100 ? 46.420 29.405 6.812 1.00 56.44 100 ALA A C 1
ATOM 741 O O . ALA A 1 100 ? 46.906 30.495 7.128 1.00 56.44 100 ALA A O 1
ATOM 742 N N . ARG A 1 101 ? 45.348 28.898 7.442 1.00 43.28 101 ARG A N 1
ATOM 743 C CA . ARG A 1 101 ? 44.815 29.438 8.703 1.00 43.28 101 ARG A CA 1
ATOM 744 C C . ARG A 1 101 ? 45.520 28.784 9.891 1.00 43.28 101 ARG A C 1
ATOM 746 O O . ARG A 1 101 ? 45.665 27.568 9.954 1.00 43.28 101 ARG A O 1
ATOM 753 N N . ARG A 1 102 ? 45.956 29.651 10.805 1.00 48.53 102 ARG A N 1
ATOM 754 C CA . ARG A 1 102 ? 46.682 29.375 12.051 1.00 48.53 102 ARG A CA 1
ATOM 755 C C . ARG A 1 102 ? 45.932 28.398 12.973 1.00 48.53 102 ARG A C 1
ATOM 757 O O . ARG A 1 102 ? 44.700 28.419 12.978 1.00 48.53 102 ARG A O 1
ATOM 764 N N . PRO A 1 103 ? 46.651 27.615 13.795 1.00 58.09 103 PRO A N 1
ATOM 765 C CA . PRO A 1 103 ? 46.052 26.819 14.851 1.00 58.09 103 PRO A CA 1
ATOM 766 C C . PRO A 1 103 ? 45.821 27.717 16.068 1.00 58.09 103 PRO A C 1
ATOM 768 O O . PRO A 1 103 ? 46.787 28.137 16.685 1.00 58.09 103 PRO A O 1
ATOM 771 N N . ASP A 1 104 ? 44.568 28.070 16.347 1.00 52.31 104 ASP A N 1
ATOM 772 C CA . ASP A 1 104 ? 44.049 28.257 17.711 1.00 52.31 104 ASP A CA 1
ATOM 773 C C . ASP A 1 104 ? 42.592 28.731 17.643 1.00 52.31 104 ASP A C 1
ATOM 775 O O . ASP A 1 104 ? 42.287 29.905 17.438 1.00 52.31 104 ASP A O 1
ATOM 779 N N . ALA A 1 105 ? 41.677 27.779 17.803 1.00 53.31 105 ALA A N 1
ATOM 780 C CA . ALA A 1 105 ? 40.313 28.023 18.250 1.00 53.31 105 ALA A CA 1
ATOM 781 C C . ALA A 1 105 ? 39.878 26.796 19.072 1.00 53.31 105 ALA A C 1
ATOM 783 O O . ALA A 1 105 ? 40.123 25.667 18.629 1.00 53.31 105 ALA A O 1
ATOM 784 N N . PRO A 1 106 ? 39.274 26.977 20.262 1.00 53.22 106 PRO A N 1
ATOM 785 C CA . PRO A 1 106 ? 38.752 25.875 21.058 1.00 53.22 106 PRO A CA 1
ATOM 786 C C . PRO A 1 106 ? 37.801 25.020 20.225 1.00 53.22 106 PRO A C 1
ATOM 788 O O . PRO A 1 106 ? 36.849 25.516 19.628 1.00 53.22 106 PRO A O 1
ATOM 791 N N . ARG A 1 107 ? 38.106 23.725 20.171 1.00 52.09 107 ARG A N 1
ATOM 792 C CA . ARG A 1 107 ? 37.326 22.702 19.484 1.00 52.09 107 ARG A CA 1
ATOM 793 C C . ARG A 1 107 ? 35.924 22.684 20.096 1.00 52.09 107 ARG A C 1
ATOM 795 O O . ARG A 1 107 ? 35.753 22.162 21.195 1.00 52.09 107 ARG A O 1
ATOM 802 N N . GLU A 1 108 ? 34.939 23.255 19.399 1.00 61.16 108 GLU A N 1
ATOM 803 C CA . GLU A 1 108 ? 33.532 22.913 19.624 1.00 61.16 108 GLU A CA 1
ATOM 804 C C . GLU A 1 108 ? 33.437 21.381 19.675 1.00 61.16 108 GLU A C 1
ATOM 806 O O . GLU A 1 108 ? 34.073 20.711 18.845 1.00 61.16 108 GLU A O 1
ATOM 811 N N . PRO A 1 109 ? 32.732 20.794 20.661 1.00 52.81 109 PRO A N 1
ATOM 812 C CA . PRO A 1 109 ? 32.566 19.355 20.702 1.00 52.81 109 PRO A CA 1
ATOM 813 C C . PRO A 1 109 ? 31.950 18.938 19.372 1.00 52.81 109 PRO A C 1
ATOM 815 O O . PRO A 1 109 ? 30.898 19.438 18.974 1.00 52.81 109 PRO A O 1
ATOM 818 N N . ALA A 1 110 ? 32.678 18.075 18.663 1.00 53.50 110 ALA A N 1
ATOM 819 C CA . ALA A 1 110 ? 32.243 17.510 17.406 1.00 53.50 110 ALA A CA 1
ATOM 820 C C . ALA A 1 110 ? 30.798 17.043 17.579 1.00 53.50 110 ALA A C 1
ATOM 822 O O . ALA A 1 110 ? 30.519 16.226 18.461 1.00 53.50 110 ALA A O 1
ATOM 823 N N . SER A 1 111 ? 29.894 17.587 16.757 1.00 54.59 111 SER A N 1
ATOM 824 C CA . SER A 1 111 ? 28.583 16.978 16.560 1.00 54.59 111 SER A CA 1
ATOM 825 C C . SER A 1 111 ? 28.818 15.478 16.389 1.00 54.59 111 SER A C 1
ATOM 827 O O . SER A 1 111 ? 29.665 15.119 15.560 1.00 54.59 111 SER A O 1
ATOM 829 N N . PRO A 1 112 ? 28.177 14.611 17.193 1.00 51.34 112 PRO A N 1
ATOM 830 C CA . PRO A 1 112 ? 28.352 13.181 17.035 1.00 51.34 112 PRO A CA 1
ATOM 831 C C . PRO A 1 112 ? 28.041 12.861 15.578 1.00 51.34 112 PRO A C 1
ATOM 833 O O . PRO A 1 112 ? 26.997 13.261 15.059 1.00 51.34 112 PRO A O 1
ATOM 836 N N . ALA A 1 113 ? 29.016 12.246 14.905 1.00 55.69 113 ALA A N 1
ATOM 837 C CA . ALA A 1 113 ? 28.867 11.775 13.543 1.00 55.69 113 ALA A CA 1
ATOM 838 C C . ALA A 1 113 ? 27.521 11.056 13.457 1.00 55.69 113 ALA A C 1
ATOM 840 O O . ALA A 1 113 ? 27.276 10.149 14.252 1.00 55.69 113 ALA A O 1
ATOM 841 N N . ALA A 1 114 ? 26.642 11.524 12.567 1.00 55.56 114 ALA A N 1
ATOM 842 C CA . ALA A 1 114 ? 25.366 10.880 12.318 1.00 55.56 114 ALA A CA 1
ATOM 843 C C . ALA A 1 114 ? 25.658 9.407 12.022 1.00 55.56 114 ALA A C 1
ATOM 845 O O . ALA A 1 114 ? 26.279 9.081 11.008 1.00 55.56 114 ALA A O 1
ATOM 846 N N . GLU A 1 115 ? 25.315 8.551 12.978 1.00 51.09 115 GLU A N 1
ATOM 847 C CA . GLU A 1 115 ? 25.495 7.114 12.888 1.00 51.09 115 GLU A CA 1
ATOM 848 C C . GLU A 1 115 ? 24.811 6.660 11.599 1.00 51.09 115 GLU A C 1
ATOM 850 O O . GLU A 1 115 ? 23.661 7.028 11.339 1.00 51.09 115 GLU A O 1
ATOM 855 N N . ALA A 1 116 ? 25.551 5.962 10.732 1.00 59.06 116 ALA A N 1
ATOM 856 C CA . ALA A 1 116 ? 24.988 5.480 9.480 1.00 59.06 116 ALA A CA 1
ATOM 857 C C . ALA A 1 116 ? 23.727 4.664 9.810 1.00 59.06 116 ALA A C 1
ATOM 859 O O . ALA A 1 116 ? 23.779 3.839 10.730 1.00 59.06 116 ALA A O 1
ATOM 860 N N . PRO A 1 117 ? 22.594 4.899 9.120 1.00 61.88 117 PRO A N 1
ATOM 861 C CA . PRO A 1 117 ? 21.357 4.220 9.455 1.00 61.88 117 PRO A CA 1
ATOM 862 C C . PRO A 1 117 ? 21.584 2.705 9.423 1.00 61.88 117 PRO A C 1
ATOM 864 O O . PRO A 1 117 ? 22.261 2.203 8.518 1.00 61.88 117 PRO A O 1
ATOM 867 N N . PRO A 1 118 ? 21.053 1.966 10.413 1.00 70.12 118 PRO A N 1
ATOM 868 C CA . PRO A 1 118 ? 21.236 0.527 10.477 1.00 70.12 118 PRO A CA 1
ATOM 869 C C . PRO A 1 118 ? 20.731 -0.115 9.178 1.00 70.12 118 PRO A C 1
ATOM 871 O O . PRO A 1 118 ? 19.674 0.297 8.680 1.00 70.12 118 PRO A O 1
ATOM 874 N N . PRO A 1 119 ? 21.441 -1.126 8.643 1.00 77.50 119 PRO A N 1
ATOM 875 C CA . PRO A 1 119 ? 21.083 -1.753 7.379 1.00 77.50 119 PRO A CA 1
ATOM 876 C C . PRO A 1 119 ? 19.653 -2.295 7.434 1.00 77.50 119 PRO A C 1
ATOM 878 O O . PRO A 1 119 ? 19.232 -2.872 8.440 1.00 77.50 119 PRO A O 1
ATOM 881 N N . SER A 1 120 ? 18.907 -2.094 6.350 1.00 84.88 120 SER A N 1
ATOM 882 C CA . SER A 1 120 ? 17.531 -2.572 6.236 1.00 84.88 120 SER A CA 1
ATOM 883 C C . SER A 1 120 ? 17.498 -4.080 5.993 1.00 84.88 120 SER A C 1
ATOM 885 O O . SER A 1 120 ? 18.185 -4.602 5.113 1.00 84.88 120 SER A O 1
ATOM 887 N N . ARG A 1 121 ? 16.665 -4.787 6.761 1.00 89.31 121 ARG A N 1
ATOM 888 C CA . ARG A 1 121 ? 16.473 -6.243 6.627 1.00 89.31 121 ARG A CA 1
ATOM 889 C C . ARG A 1 121 ? 15.493 -6.626 5.520 1.00 89.31 121 ARG A C 1
ATOM 891 O O . ARG A 1 121 ? 15.414 -7.801 5.157 1.00 89.31 121 ARG A O 1
ATOM 898 N N . SER A 1 122 ? 14.715 -5.669 5.020 1.00 89.94 122 SER A N 1
ATOM 899 C CA . SER A 1 122 ? 13.737 -5.902 3.959 1.00 89.94 122 SER A CA 1
ATOM 900 C C . SER A 1 122 ? 14.372 -5.945 2.576 1.00 89.94 122 SER A C 1
ATOM 902 O O . SER A 1 122 ? 13.879 -6.664 1.706 1.00 89.94 122 SER A O 1
ATOM 904 N N . ARG A 1 123 ? 15.455 -5.197 2.343 1.00 90.94 123 ARG A N 1
ATOM 905 C CA . ARG A 1 123 ? 16.088 -5.122 1.018 1.00 90.94 123 ARG A CA 1
ATOM 906 C C . ARG A 1 123 ? 16.529 -6.501 0.519 1.00 90.94 123 ARG A C 1
ATOM 908 O O . ARG A 1 123 ? 16.993 -7.347 1.276 1.00 90.94 123 ARG A O 1
ATOM 915 N N . GLY A 1 124 ? 16.312 -6.746 -0.770 1.00 87.94 124 GLY A N 1
ATOM 916 C CA . GLY A 1 124 ? 16.565 -8.020 -1.441 1.00 87.94 124 GLY A CA 1
ATOM 917 C C . GLY A 1 124 ? 15.515 -9.110 -1.199 1.00 87.94 124 GLY A C 1
ATOM 918 O O . GLY A 1 124 ? 15.598 -10.168 -1.825 1.00 87.94 124 GLY A O 1
ATOM 919 N N . ARG A 1 125 ? 14.516 -8.890 -0.332 1.00 89.25 125 ARG A N 1
ATOM 920 C CA . ARG A 1 125 ? 13.473 -9.884 -0.030 1.00 89.25 125 ARG A CA 1
ATOM 921 C C . ARG A 1 125 ? 12.201 -9.663 -0.841 1.00 89.25 125 ARG A C 1
ATOM 923 O O . ARG A 1 125 ? 11.893 -8.552 -1.256 1.00 89.25 125 ARG A O 1
ATOM 930 N N . THR A 1 126 ? 11.444 -10.743 -1.035 1.00 86.50 126 THR A N 1
ATOM 93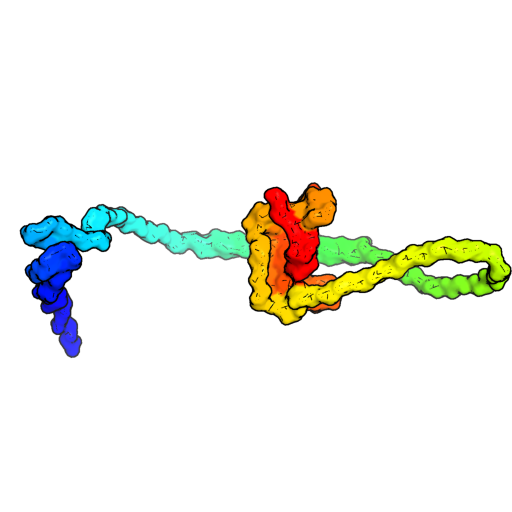1 C CA . THR A 1 126 ? 10.135 -10.721 -1.723 1.00 86.50 126 THR A CA 1
ATOM 932 C C . THR A 1 126 ? 9.011 -11.359 -0.903 1.00 86.50 126 THR A C 1
ATOM 934 O O . THR A 1 126 ? 7.839 -11.135 -1.190 1.00 86.50 126 THR A O 1
ATOM 937 N N . ASP A 1 127 ? 9.355 -12.108 0.145 1.00 89.38 127 ASP A N 1
ATOM 938 C CA . ASP A 1 127 ? 8.466 -12.874 1.023 1.00 89.38 127 ASP A CA 1
ATOM 939 C C . ASP A 1 127 ? 8.160 -12.150 2.349 1.00 89.38 127 ASP A C 1
ATOM 941 O O . ASP A 1 127 ? 7.868 -12.777 3.367 1.00 89.38 127 ASP A O 1
ATOM 945 N N . TRP A 1 128 ? 8.258 -10.819 2.361 1.00 94.56 128 TRP A N 1
ATOM 946 C CA . TRP A 1 128 ? 8.090 -10.026 3.577 1.00 94.56 128 TRP A CA 1
ATOM 947 C C . TRP A 1 128 ? 6.653 -10.055 4.097 1.00 94.56 128 TRP A C 1
ATOM 949 O O . TRP A 1 128 ? 5.689 -9.876 3.349 1.00 94.56 128 TRP A O 1
ATOM 959 N N . ILE A 1 129 ? 6.514 -10.231 5.410 1.00 95.88 129 ILE A N 1
ATOM 960 C CA . ILE A 1 129 ? 5.220 -10.203 6.084 1.00 95.88 129 ILE A CA 1
ATOM 961 C C . ILE A 1 129 ? 4.965 -8.772 6.544 1.00 95.88 129 ILE A C 1
ATOM 963 O O . ILE A 1 129 ? 5.449 -8.356 7.588 1.00 95.88 129 ILE A O 1
ATOM 967 N N . PHE A 1 130 ? 4.181 -8.030 5.765 1.00 96.62 130 PHE A N 1
ATOM 968 C CA . PHE A 1 130 ? 3.799 -6.663 6.113 1.00 96.62 130 PHE A CA 1
ATOM 969 C C . PHE A 1 130 ? 2.962 -6.628 7.397 1.00 96.62 130 PHE A C 1
ATOM 971 O O . PHE A 1 130 ? 1.866 -7.212 7.449 1.00 96.62 130 PHE A O 1
ATOM 978 N N . PHE A 1 131 ? 3.463 -5.922 8.409 1.00 97.44 131 PHE A N 1
ATOM 979 C CA . PHE A 1 131 ? 2.757 -5.690 9.665 1.00 97.44 131 PHE A CA 1
ATOM 980 C C . PHE A 1 131 ? 1.535 -4.779 9.469 1.00 97.44 131 PHE A C 1
ATOM 982 O O . PHE A 1 131 ? 0.413 -5.193 9.771 1.00 97.44 131 PHE A O 1
ATOM 989 N N . PHE A 1 132 ? 1.729 -3.594 8.884 1.00 97.44 132 PHE A N 1
ATOM 990 C CA . PHE A 1 132 ? 0.643 -2.644 8.629 1.00 97.44 132 PHE A CA 1
ATOM 991 C C . PHE A 1 132 ? -0.180 -3.039 7.400 1.00 97.44 132 PHE A C 1
ATOM 993 O O . PHE A 1 132 ? 0.318 -3.656 6.451 1.00 97.44 132 PHE A O 1
ATOM 1000 N N . LYS A 1 133 ? -1.463 -2.683 7.406 1.00 97.81 133 LYS A N 1
ATOM 1001 C CA . LYS A 1 133 ? -2.420 -2.970 6.337 1.00 97.81 133 LYS A CA 1
ATOM 1002 C C . LYS A 1 133 ? -2.831 -1.689 5.610 1.00 97.81 133 LYS A C 1
ATOM 1004 O O . LYS A 1 133 ? -2.831 -0.615 6.205 1.00 97.81 133 LYS A O 1
ATOM 1009 N N . PRO A 1 134 ? -3.203 -1.776 4.319 1.00 97.88 134 PRO A N 1
ATOM 1010 C CA . PRO A 1 134 ? -3.801 -0.648 3.614 1.00 97.88 134 PRO A CA 1
ATOM 1011 C C . PRO A 1 134 ? -4.994 -0.069 4.386 1.00 97.88 134 PRO A C 1
ATOM 1013 O O . PRO A 1 134 ? -5.895 -0.806 4.781 1.00 97.88 134 PRO A O 1
ATOM 1016 N N . GLY A 1 135 ? -4.991 1.248 4.580 1.00 96.69 135 GLY A N 1
ATOM 1017 C CA . GLY A 1 135 ? -5.953 1.994 5.389 1.00 96.69 135 GLY A CA 1
ATOM 1018 C C . GLY A 1 135 ? -5.457 2.358 6.792 1.00 96.69 135 GLY A C 1
ATOM 1019 O O . GLY A 1 135 ? -6.010 3.282 7.389 1.00 96.69 135 GLY A O 1
ATOM 1020 N N . ASP A 1 136 ? -4.409 1.702 7.298 1.00 98.19 136 ASP A N 1
ATOM 1021 C CA . ASP A 1 136 ? -3.860 1.992 8.624 1.00 98.19 136 ASP A CA 1
ATOM 1022 C C . ASP A 1 136 ? -3.259 3.397 8.676 1.00 98.19 136 ASP A C 1
ATOM 1024 O O . ASP A 1 136 ? -2.501 3.794 7.787 1.00 98.19 136 ASP A O 1
ATOM 1028 N N . ARG A 1 137 ? -3.580 4.144 9.737 1.00 97.88 137 ARG A N 1
ATOM 1029 C CA . ARG A 1 137 ? -3.000 5.461 10.023 1.00 97.88 137 ARG A CA 1
ATOM 1030 C C . ARG A 1 137 ? -1.800 5.297 10.931 1.00 97.88 137 ARG A C 1
ATOM 1032 O O . ARG A 1 137 ? -1.883 4.608 11.945 1.00 97.88 137 ARG A O 1
ATOM 1039 N N . LEU A 1 138 ? -0.703 5.939 10.560 1.00 98.00 138 LEU A N 1
ATOM 1040 C CA . LEU A 1 138 ? 0.587 5.758 11.197 1.00 98.00 138 LEU A CA 1
ATOM 1041 C C . LEU A 1 138 ? 1.090 7.066 11.795 1.00 98.00 138 LEU A C 1
ATOM 1043 O O . LEU A 1 138 ? 1.041 8.129 11.168 1.00 98.00 138 LEU A O 1
ATOM 1047 N N . VAL A 1 139 ? 1.645 6.948 12.994 1.00 97.88 139 VAL A N 1
ATOM 1048 C CA . VAL A 1 139 ? 2.404 7.995 13.676 1.00 97.88 139 VAL A CA 1
ATOM 1049 C C . VAL A 1 139 ? 3.810 7.491 13.973 1.00 97.88 139 VAL A C 1
ATOM 1051 O O . VAL A 1 139 ? 4.038 6.285 14.101 1.00 97.88 139 VAL A O 1
ATOM 1054 N N . ARG A 1 140 ? 4.776 8.401 14.088 1.00 96.81 140 ARG A N 1
ATOM 1055 C CA . ARG A 1 140 ? 6.139 8.043 14.478 1.00 96.81 140 ARG A CA 1
ATOM 1056 C C . ARG A 1 140 ? 6.141 7.608 15.943 1.00 96.81 140 ARG A C 1
ATOM 1058 O O . ARG A 1 140 ? 5.547 8.253 16.801 1.00 96.81 140 ARG A O 1
ATOM 1065 N N . MET A 1 141 ? 6.833 6.514 16.242 1.00 95.19 141 MET A N 1
ATOM 1066 C CA . MET A 1 141 ? 6.813 5.885 17.563 1.00 95.19 141 MET A CA 1
ATOM 1067 C C . MET A 1 141 ? 7.407 6.777 18.665 1.00 95.19 141 MET A C 1
ATOM 1069 O O . MET A 1 141 ? 6.938 6.717 19.797 1.00 95.19 141 MET A O 1
ATOM 1073 N N . GLY A 1 142 ? 8.408 7.603 18.338 1.00 93.25 142 GLY A N 1
ATOM 1074 C CA . GLY A 1 142 ? 9.118 8.435 19.315 1.00 93.25 142 GLY A CA 1
ATOM 1075 C C . GLY A 1 142 ? 8.405 9.728 19.723 1.00 93.25 142 GLY A C 1
ATOM 1076 O O . GLY A 1 142 ? 8.527 10.138 20.871 1.00 93.25 142 GLY A O 1
ATOM 1077 N N . ASP A 1 143 ? 7.679 10.371 18.806 1.00 94.88 143 ASP A N 1
ATOM 1078 C CA . ASP A 1 143 ? 7.126 11.724 19.005 1.00 94.88 143 ASP A CA 1
ATOM 1079 C C . ASP A 1 143 ? 5.650 11.866 18.581 1.00 94.88 143 ASP A C 1
ATOM 1081 O O . ASP A 1 143 ? 5.101 12.962 18.622 1.00 94.88 143 ASP A O 1
ATOM 1085 N N . GLU A 1 144 ? 5.006 10.771 18.165 1.00 95.50 144 GLU A N 1
ATOM 1086 C CA . GLU A 1 144 ? 3.618 10.720 17.679 1.00 95.50 144 GLU A CA 1
ATOM 1087 C C . GLU A 1 144 ? 3.312 11.626 16.475 1.00 95.50 144 GLU A C 1
ATOM 1089 O O . GLU A 1 144 ? 2.150 11.827 16.116 1.00 95.50 144 GLU A O 1
ATOM 1094 N N . THR A 1 145 ? 4.342 12.118 15.780 1.00 97.06 145 THR A N 1
ATOM 1095 C CA . THR A 1 145 ? 4.157 12.921 14.570 1.00 97.06 145 THR A CA 1
ATOM 1096 C C . THR A 1 145 ? 3.434 12.093 13.502 1.00 97.06 145 THR A C 1
ATOM 1098 O O . THR A 1 145 ? 3.871 10.972 13.213 1.00 97.06 145 THR A O 1
ATOM 1101 N N . PRO A 1 146 ? 2.367 12.616 12.866 1.00 96.25 146 PRO A N 1
ATOM 1102 C CA . PRO A 1 146 ? 1.678 11.922 11.784 1.00 96.25 146 PRO A CA 1
ATOM 1103 C C . PRO A 1 146 ? 2.623 11.596 10.627 1.00 96.25 146 PRO A C 1
ATOM 1105 O O . PRO A 1 146 ? 3.230 12.486 10.033 1.00 96.25 146 PRO A O 1
ATOM 1108 N N . VAL A 1 147 ? 2.720 10.311 10.288 1.00 96.00 147 VAL A N 1
ATOM 1109 C CA . VAL A 1 147 ? 3.509 9.831 9.144 1.00 96.00 147 VAL A CA 1
ATOM 1110 C C . VAL A 1 147 ? 2.636 9.771 7.892 1.00 96.00 147 VAL A C 1
ATOM 1112 O O . VAL A 1 147 ? 3.100 10.090 6.799 1.00 96.00 147 VAL A O 1
ATOM 1115 N N . GLY A 1 148 ? 1.363 9.398 8.046 1.00 96.94 148 GLY A N 1
ATOM 1116 C CA . GLY A 1 148 ? 0.409 9.262 6.947 1.00 96.94 148 GLY A CA 1
ATOM 1117 C C . GLY A 1 148 ? -0.489 8.044 7.124 1.00 96.94 148 GLY A C 1
ATOM 1118 O O . GLY A 1 148 ? -0.637 7.533 8.233 1.00 96.94 148 GLY A O 1
ATOM 1119 N N . TYR A 1 149 ? -1.079 7.561 6.034 1.00 97.69 149 TYR A N 1
ATOM 1120 C CA . TYR A 1 149 ? -1.779 6.275 6.027 1.00 97.69 149 TYR A CA 1
ATOM 1121 C C . TYR A 1 149 ? -1.282 5.365 4.911 1.00 97.69 149 TYR A C 1
ATOM 1123 O O . TYR A 1 149 ? -0.846 5.830 3.857 1.00 97.69 149 TYR A O 1
ATOM 1131 N N . VAL A 1 150 ? -1.348 4.056 5.141 1.00 98.31 150 VAL A N 1
ATOM 1132 C CA . VAL A 1 150 ? -0.905 3.058 4.166 1.00 98.31 150 VAL A CA 1
ATOM 1133 C C . VAL A 1 150 ? -1.898 3.003 3.007 1.00 98.31 150 VAL A C 1
ATOM 1135 O O . VAL A 1 150 ? -3.065 2.676 3.196 1.00 98.31 150 VAL A O 1
ATOM 1138 N N . VAL A 1 151 ? -1.443 3.286 1.790 1.00 97.94 151 VAL A N 1
ATOM 1139 C CA . VAL A 1 151 ? -2.254 3.181 0.565 1.00 97.94 151 VAL A CA 1
ATOM 1140 C C . VAL A 1 151 ? -2.211 1.757 0.024 1.00 97.94 151 VAL A C 1
ATOM 1142 O O . VAL A 1 151 ? -3.237 1.182 -0.331 1.00 97.94 151 VAL A O 1
ATOM 1145 N N . ARG A 1 152 ? -1.008 1.184 -0.054 1.00 98.00 152 ARG A N 1
ATOM 1146 C CA . ARG A 1 152 ? -0.753 -0.174 -0.550 1.00 98.00 152 ARG A CA 1
ATOM 1147 C C . ARG A 1 152 ? 0.606 -0.674 -0.069 1.00 98.00 152 ARG A C 1
ATOM 1149 O O . ARG A 1 152 ? 1.429 0.102 0.414 1.00 98.00 152 ARG A O 1
ATOM 1156 N N . THR A 1 153 ? 0.838 -1.965 -0.254 1.00 97.81 153 THR A N 1
ATOM 1157 C CA . THR A 1 153 ? 2.140 -2.603 -0.063 1.00 97.81 153 THR A CA 1
ATOM 1158 C C . THR A 1 153 ? 2.662 -3.118 -1.399 1.00 97.81 153 THR A C 1
ATOM 1160 O O . THR A 1 153 ? 1.898 -3.592 -2.242 1.00 97.81 153 THR A O 1
ATOM 1163 N N . GLU A 1 154 ? 3.969 -3.015 -1.605 1.00 97.00 154 GLU A N 1
ATOM 1164 C CA . GLU A 1 154 ? 4.655 -3.486 -2.806 1.00 97.00 154 GLU A CA 1
ATOM 1165 C C . GLU A 1 154 ? 5.751 -4.452 -2.371 1.00 97.00 154 GLU A C 1
ATOM 1167 O O . GLU A 1 154 ? 6.649 -4.056 -1.645 1.00 97.00 154 GLU A O 1
ATOM 1172 N N . SER A 1 155 ? 5.703 -5.720 -2.782 1.00 95.19 155 SER A N 1
ATOM 1173 C CA . SER A 1 155 ? 6.694 -6.727 -2.361 1.00 95.19 155 SER A CA 1
ATOM 1174 C C . SER A 1 155 ? 8.051 -6.602 -3.063 1.00 95.19 155 SER A C 1
ATOM 1176 O O . SER A 1 155 ? 9.010 -7.243 -2.646 1.00 95.19 155 SER A O 1
ATOM 1178 N N . ALA A 1 156 ? 8.127 -5.822 -4.145 1.00 95.12 156 ALA A N 1
ATOM 1179 C CA . ALA A 1 156 ? 9.317 -5.667 -4.980 1.00 95.12 156 ALA A CA 1
ATOM 1180 C C . ALA A 1 156 ? 9.408 -4.246 -5.572 1.00 95.12 156 ALA A C 1
ATOM 1182 O O . ALA A 1 156 ? 9.423 -4.065 -6.791 1.00 95.12 156 ALA A O 1
ATOM 1183 N N . HIS A 1 157 ? 9.440 -3.240 -4.702 1.00 95.56 157 HIS A N 1
ATOM 1184 C CA . HIS A 1 157 ? 9.690 -1.848 -5.060 1.00 95.56 157 HIS A CA 1
ATOM 1185 C C . HIS A 1 157 ? 11.163 -1.641 -5.429 1.00 95.56 157 HIS A C 1
ATOM 1187 O O . HIS A 1 157 ? 12.038 -2.212 -4.780 1.00 95.56 157 HIS A O 1
ATOM 1193 N N . VAL A 1 158 ? 11.440 -0.837 -6.460 1.00 95.25 158 VAL A N 1
ATOM 1194 C CA . VAL A 1 158 ? 12.806 -0.433 -6.832 1.00 95.25 158 VAL A CA 1
ATOM 1195 C C . VAL A 1 158 ? 13.090 0.914 -6.184 1.00 95.25 158 VAL A C 1
ATOM 1197 O O . VAL A 1 158 ? 12.472 1.912 -6.546 1.00 95.25 158 VAL A O 1
ATOM 1200 N N . PHE A 1 159 ? 14.003 0.935 -5.226 1.00 90.69 159 PHE A N 1
ATOM 1201 C CA . PHE A 1 159 ? 14.371 2.141 -4.498 1.00 90.69 159 PHE A CA 1
ATOM 1202 C C . PHE A 1 159 ? 15.403 2.980 -5.279 1.00 90.69 159 PHE A C 1
ATOM 1204 O O . PHE A 1 159 ? 15.991 2.493 -6.249 1.00 90.69 159 PHE A O 1
ATOM 1211 N N . PRO A 1 160 ? 15.634 4.253 -4.895 1.00 89.56 160 PRO A N 1
ATOM 1212 C CA . PRO A 1 160 ? 16.544 5.152 -5.620 1.00 89.56 160 PRO A CA 1
ATOM 1213 C C . PRO A 1 160 ? 18.006 4.690 -5.669 1.00 89.56 160 PRO A C 1
ATOM 1215 O O . PRO A 1 160 ? 18.745 5.076 -6.569 1.00 89.56 160 PRO A O 1
ATOM 1218 N N . ASP A 1 161 ? 18.414 3.867 -4.707 1.00 87.69 161 ASP A N 1
ATOM 1219 C CA . ASP A 1 161 ? 19.721 3.203 -4.636 1.00 87.69 161 ASP A CA 1
ATOM 1220 C C . ASP A 1 161 ? 19.851 2.020 -5.620 1.00 87.69 161 ASP A C 1
ATOM 1222 O O . ASP A 1 161 ? 20.934 1.464 -5.777 1.00 87.69 161 ASP A O 1
ATOM 1226 N N . GLY A 1 162 ? 18.770 1.658 -6.319 1.00 88.69 162 GLY A N 1
ATOM 1227 C CA . GLY A 1 162 ? 18.705 0.535 -7.254 1.00 88.69 162 GLY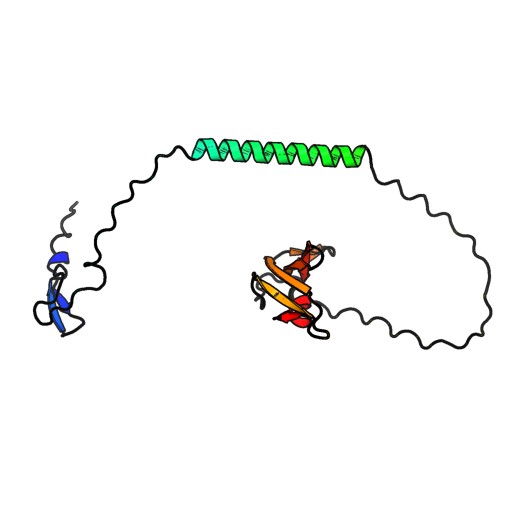 A CA 1
ATOM 1228 C C . GLY A 1 162 ? 18.333 -0.793 -6.595 1.00 88.69 162 GLY A C 1
ATOM 1229 O O . GLY A 1 162 ? 18.021 -1.756 -7.305 1.00 88.69 162 GLY A O 1
ATOM 1230 N N . ASP A 1 163 ? 18.297 -0.843 -5.262 1.00 90.00 163 ASP A N 1
ATOM 1231 C CA . ASP A 1 163 ? 17.909 -2.041 -4.537 1.00 90.00 163 ASP A CA 1
ATOM 1232 C C . ASP A 1 163 ? 16.421 -2.322 -4.717 1.00 90.00 163 ASP A C 1
ATOM 1234 O O . ASP A 1 163 ? 15.583 -1.427 -4.857 1.00 90.00 163 ASP A O 1
ATOM 1238 N N . ARG A 1 164 ? 16.077 -3.610 -4.693 1.00 94.94 164 ARG A N 1
ATOM 1239 C CA . ARG A 1 164 ? 14.687 -4.063 -4.730 1.00 94.94 164 ARG A CA 1
ATOM 1240 C C . ARG A 1 164 ? 14.267 -4.616 -3.388 1.00 94.94 164 ARG A C 1
ATOM 1242 O O . ARG A 1 164 ? 15.021 -5.366 -2.778 1.00 94.94 164 ARG A O 1
ATOM 1249 N N . GLY A 1 165 ? 13.058 -4.304 -2.945 1.00 95.19 165 GLY A N 1
ATOM 1250 C CA . GLY A 1 165 ? 12.544 -4.855 -1.698 1.00 95.19 165 GLY A CA 1
ATOM 1251 C C . GLY A 1 165 ? 11.096 -4.481 -1.406 1.00 95.19 165 GLY A C 1
ATOM 1252 O O . GLY A 1 165 ? 10.468 -3.757 -2.179 1.00 95.19 165 GLY A O 1
ATOM 1253 N N . PRO A 1 166 ? 10.551 -4.977 -0.292 1.00 97.38 166 PRO A N 1
ATOM 1254 C CA . PRO A 1 166 ? 9.209 -4.677 0.145 1.00 97.38 166 PRO A CA 1
ATOM 1255 C C . PRO A 1 166 ? 9.121 -3.224 0.636 1.00 97.38 166 PRO A C 1
ATOM 1257 O O . PRO A 1 166 ? 9.966 -2.753 1.401 1.00 97.38 166 PRO A O 1
ATOM 1260 N N . ALA A 1 167 ? 8.076 -2.523 0.214 1.00 98.06 167 ALA A N 1
ATOM 1261 C CA . ALA A 1 167 ? 7.817 -1.138 0.568 1.00 98.06 167 ALA A CA 1
ATOM 1262 C C . ALA A 1 167 ? 6.350 -0.921 0.942 1.00 98.06 167 ALA A C 1
ATOM 1264 O O . ALA A 1 167 ? 5.439 -1.549 0.390 1.00 98.06 167 ALA A O 1
ATOM 1265 N N . TYR A 1 168 ? 6.126 0.022 1.849 1.00 98.31 168 TYR A N 1
ATOM 1266 C CA . TYR A 1 168 ? 4.824 0.636 2.061 1.00 98.31 168 TYR A CA 1
ATOM 1267 C C . TYR A 1 168 ? 4.726 1.883 1.198 1.00 98.31 168 TYR A C 1
ATOM 1269 O O . TYR A 1 168 ? 5.621 2.724 1.224 1.00 98.31 168 TYR A O 1
ATOM 1277 N N . VAL A 1 169 ? 3.622 2.038 0.476 1.00 98.00 169 VAL A N 1
ATOM 1278 C CA . VAL A 1 169 ? 3.293 3.319 -0.145 1.00 98.00 169 VAL A CA 1
ATOM 1279 C C . VAL A 1 169 ? 2.349 4.051 0.786 1.00 98.00 169 VAL A C 1
ATOM 1281 O O . VAL A 1 169 ? 1.242 3.577 1.053 1.00 98.00 169 VAL A O 1
ATOM 1284 N N . LEU A 1 170 ? 2.804 5.187 1.298 1.00 97.94 170 LEU A N 1
ATOM 1285 C CA . LEU A 1 170 ? 2.063 6.017 2.235 1.00 97.94 170 LEU A CA 1
ATOM 1286 C C . LEU A 1 170 ? 1.475 7.221 1.518 1.00 97.94 170 LEU A C 1
ATOM 1288 O O . LEU A 1 170 ? 2.134 7.807 0.667 1.00 97.94 170 LEU A O 1
ATOM 1292 N N . TRP A 1 171 ? 0.273 7.624 1.906 1.00 97.81 171 TRP A N 1
ATOM 1293 C CA . TRP A 1 171 ? -0.221 8.963 1.622 1.00 97.81 171 TRP A CA 1
ATOM 1294 C C . TRP A 1 171 ? 0.203 9.873 2.766 1.00 97.81 171 TRP A C 1
ATOM 1296 O O . TRP A 1 171 ? -0.234 9.687 3.909 1.00 97.81 171 TRP A O 1
ATOM 1306 N N . THR A 1 172 ? 1.084 10.822 2.476 1.00 97.00 172 THR A N 1
ATOM 1307 C CA . THR A 1 172 ? 1.643 11.711 3.493 1.00 97.00 172 THR A CA 1
ATOM 1308 C C . THR A 1 172 ? 0.630 12.803 3.879 1.00 97.00 172 THR A C 1
ATOM 1310 O O . THR A 1 172 ? -0.291 13.119 3.116 1.00 97.00 172 THR A O 1
ATOM 1313 N N . PRO A 1 173 ? 0.810 13.465 5.035 1.00 93.38 173 PRO A N 1
ATOM 1314 C CA . PRO A 1 173 ? 0.064 14.679 5.366 1.00 93.38 173 PRO A CA 1
ATOM 1315 C C . PRO A 1 173 ? 0.272 15.834 4.372 1.00 93.38 173 PRO A C 1
ATOM 1317 O O . PRO A 1 173 ? -0.566 16.729 4.312 1.00 93.38 173 PRO A O 1
ATOM 1320 N N . ALA A 1 174 ? 1.362 15.820 3.593 1.00 93.81 174 ALA A N 1
ATOM 1321 C CA . ALA A 1 174 ? 1.639 16.816 2.557 1.00 93.81 174 ALA A CA 1
ATOM 1322 C C . ALA A 1 174 ? 0.842 16.575 1.259 1.00 93.81 174 ALA A C 1
ATOM 1324 O O . ALA A 1 174 ? 0.822 17.442 0.387 1.00 93.81 174 ALA A O 1
ATOM 1325 N N . GLY A 1 175 ? 0.127 15.447 1.154 1.00 94.31 175 GLY A N 1
ATOM 1326 C CA . GLY A 1 175 ? -0.762 15.153 0.031 1.00 94.31 175 GLY A CA 1
ATOM 1327 C C . GLY A 1 175 ? -0.086 14.454 -1.149 1.00 94.31 175 GLY A C 1
ATOM 1328 O O . GLY A 1 175 ? -0.592 14.540 -2.266 1.00 94.31 175 GLY A O 1
ATOM 1329 N N . ASP A 1 176 ? 1.037 13.779 -0.916 1.00 95.81 176 ASP A N 1
ATOM 1330 C CA . ASP A 1 176 ? 1.759 12.988 -1.911 1.00 95.81 176 ASP A CA 1
ATOM 1331 C C . ASP A 1 176 ? 1.859 11.505 -1.516 1.00 95.81 176 ASP A C 1
ATOM 1333 O O . ASP A 1 176 ? 1.743 11.136 -0.344 1.00 95.81 176 ASP A O 1
ATOM 1337 N N . GLU A 1 177 ? 2.062 10.642 -2.516 1.00 96.62 177 GLU A N 1
ATOM 1338 C CA . GLU A 1 177 ? 2.413 9.241 -2.288 1.00 96.62 177 GLU A CA 1
ATOM 1339 C C . GLU A 1 177 ? 3.922 9.103 -2.094 1.00 96.62 177 GLU A C 1
ATOM 1341 O O . GLU A 1 177 ? 4.705 9.470 -2.971 1.00 96.62 177 GLU A O 1
ATOM 1346 N N . ARG A 1 178 ? 4.329 8.487 -0.983 1.00 96.12 178 ARG A N 1
ATOM 1347 C CA . ARG A 1 178 ? 5.732 8.230 -0.670 1.00 96.12 178 ARG A CA 1
ATOM 1348 C C . ARG A 1 178 ? 5.980 6.741 -0.418 1.00 96.12 178 ARG A C 1
ATOM 1350 O O . ARG A 1 178 ? 5.399 6.191 0.522 1.00 96.12 178 ARG A O 1
ATOM 1357 N N . PRO A 1 179 ? 6.858 6.082 -1.196 1.00 96.31 179 PRO A N 1
ATOM 1358 C CA . PRO A 1 179 ? 7.331 4.745 -0.869 1.00 96.31 179 PRO A CA 1
ATOM 1359 C C . PRO A 1 179 ? 8.331 4.807 0.293 1.00 96.31 179 PRO A C 1
ATOM 1361 O O . PRO A 1 179 ? 9.224 5.657 0.324 1.00 96.31 179 PRO A O 1
ATOM 1364 N N . VAL A 1 180 ? 8.181 3.899 1.253 1.00 96.06 180 VAL A N 1
ATOM 1365 C CA . VAL A 1 180 ? 9.058 3.751 2.420 1.00 96.06 180 VAL A CA 1
ATOM 1366 C C . VAL A 1 180 ? 9.417 2.280 2.580 1.00 96.06 180 VAL A C 1
ATOM 1368 O O . VAL A 1 180 ? 8.569 1.405 2.403 1.00 96.06 180 VAL A O 1
ATOM 1371 N N . ASP A 1 181 ? 10.678 2.008 2.905 1.00 96.62 181 ASP A N 1
ATOM 1372 C CA . ASP A 1 181 ? 11.169 0.657 3.167 1.00 96.62 181 ASP A CA 1
ATOM 1373 C C . ASP A 1 181 ? 10.394 -0.019 4.308 1.00 96.62 181 ASP A C 1
ATOM 1375 O O . ASP A 1 181 ? 10.081 0.614 5.319 1.00 96.62 181 ASP A O 1
ATOM 1379 N N . ALA A 1 182 ? 10.059 -1.303 4.139 1.00 97.25 182 ALA A N 1
ATOM 1380 C CA . ALA A 1 182 ? 9.198 -1.995 5.093 1.00 97.25 182 ALA A CA 1
ATOM 1381 C C . ALA A 1 182 ? 9.824 -2.119 6.492 1.00 97.25 182 ALA A C 1
ATOM 1383 O O . ALA A 1 182 ? 9.158 -1.800 7.474 1.00 97.25 182 ALA A O 1
ATOM 1384 N N . ASP A 1 183 ? 11.096 -2.519 6.592 1.00 96.31 183 ASP A N 1
ATOM 1385 C CA . ASP A 1 183 ? 11.806 -2.633 7.873 1.00 96.31 183 ASP A CA 1
ATOM 1386 C C . ASP A 1 183 ? 12.038 -1.258 8.516 1.00 96.31 183 ASP A C 1
ATOM 1388 O O . ASP A 1 183 ? 11.933 -1.112 9.733 1.00 96.31 183 ASP A O 1
ATOM 1392 N N . GLU A 1 184 ? 12.319 -0.217 7.728 1.00 95.25 184 GLU A N 1
ATOM 1393 C CA . GLU A 1 184 ? 12.396 1.153 8.246 1.00 95.25 184 GLU A CA 1
ATOM 1394 C C . GLU A 1 184 ? 11.074 1.597 8.883 1.00 95.25 184 GLU A C 1
ATOM 1396 O O . GLU A 1 184 ? 11.063 2.049 10.033 1.00 95.25 184 GLU A O 1
ATOM 1401 N N . LEU A 1 185 ? 9.955 1.436 8.173 1.00 96.50 185 LEU A N 1
ATOM 1402 C CA . LEU A 1 185 ? 8.659 1.885 8.670 1.00 96.50 185 LEU A CA 1
ATOM 1403 C C . LEU A 1 185 ? 8.199 1.071 9.885 1.00 96.50 185 LEU A C 1
ATOM 1405 O O . LEU A 1 185 ? 7.739 1.646 10.867 1.00 96.50 185 LEU A O 1
ATOM 1409 N N . GLU A 1 186 ? 8.362 -0.253 9.859 1.00 96.50 186 GLU A N 1
ATOM 1410 C CA . GLU A 1 186 ? 7.959 -1.141 10.961 1.00 96.50 186 GLU A CA 1
ATOM 1411 C C . GLU A 1 186 ? 8.757 -0.905 12.251 1.00 96.50 186 GLU A C 1
ATOM 1413 O O . GLU A 1 186 ? 8.249 -1.157 13.342 1.00 96.50 186 GLU A O 1
ATOM 1418 N N . ARG A 1 187 ? 9.985 -0.380 12.155 1.00 95.62 187 ARG A N 1
ATOM 1419 C CA . ARG A 1 187 ? 10.799 -0.014 13.328 1.00 95.62 187 ARG A CA 1
ATOM 1420 C C . ARG A 1 187 ? 10.487 1.372 13.882 1.00 95.62 187 ARG A C 1
ATOM 1422 O O . ARG A 1 187 ? 10.785 1.636 15.043 1.00 95.62 187 ARG A O 1
ATOM 1429 N N . THR A 1 188 ? 9.960 2.274 13.057 1.00 95.38 188 THR A N 1
ATOM 1430 C CA . THR A 1 188 ? 9.866 3.705 13.392 1.00 95.38 188 THR A CA 1
ATOM 1431 C C . THR A 1 188 ? 8.439 4.209 13.556 1.00 95.38 188 THR A C 1
ATOM 1433 O O . THR A 1 188 ? 8.245 5.270 14.154 1.00 95.38 188 THR A O 1
ATOM 1436 N N . ALA A 1 189 ? 7.441 3.470 13.071 1.00 97.12 189 ALA A N 1
ATOM 1437 C CA . ALA A 1 189 ? 6.036 3.844 13.132 1.00 97.12 189 ALA A CA 1
ATOM 1438 C C . ALA A 1 189 ? 5.217 2.915 14.039 1.00 97.12 189 ALA A C 1
ATOM 1440 O O . ALA A 1 189 ? 5.574 1.766 14.293 1.00 97.12 189 ALA A O 1
ATOM 1441 N N . LYS A 1 190 ? 4.083 3.429 14.513 1.00 97.19 190 LYS A N 1
ATOM 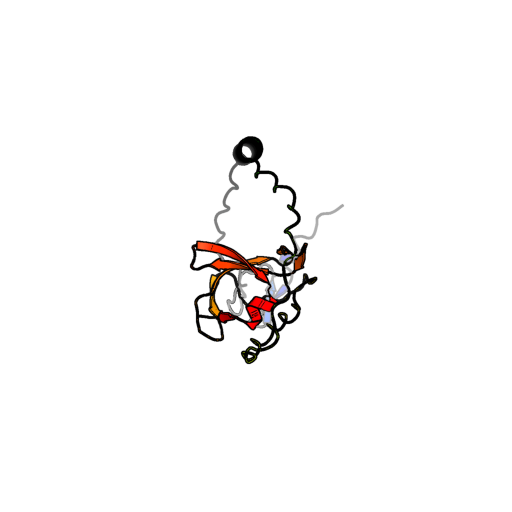1442 C CA . LYS A 1 190 ? 3.024 2.680 15.196 1.00 97.19 190 LYS A CA 1
ATOM 1443 C C . LYS A 1 190 ? 1.660 3.122 14.664 1.00 97.19 190 LYS A C 1
ATOM 1445 O O . LYS A 1 190 ? 1.554 4.167 14.018 1.00 97.19 190 LYS A O 1
ATOM 1450 N N . LEU A 1 191 ? 0.629 2.330 14.944 1.00 97.19 191 LEU A N 1
ATOM 1451 C CA . LEU A 1 191 ? -0.751 2.722 14.662 1.00 97.19 191 LEU A CA 1
ATOM 1452 C C . LEU A 1 191 ? -1.132 3.948 15.501 1.00 97.19 191 LEU A C 1
ATOM 1454 O O . LEU A 1 191 ? -0.725 4.049 16.662 1.00 97.19 191 LEU A O 1
ATOM 1458 N N . GLN A 1 192 ? -1.872 4.863 14.877 1.00 92.62 192 GLN A N 1
ATOM 1459 C CA . GLN A 1 192 ? -2.483 6.015 15.539 1.00 92.62 192 GLN A CA 1
ATOM 1460 C C . GLN A 1 192 ? -3.674 5.602 16.405 1.00 92.62 192 GLN A C 1
ATOM 1462 O O . GLN A 1 192 ? -4.474 4.760 15.936 1.00 92.62 192 GLN A O 1
#

Sequence (192 aa):
MSRMSSGDDRNRMVACRACGNRVPRAARRCPACGVGEPGRDAPEAPVRRAPPRRAGRRRRRVLVAALAVVVVLAAAVVAAVVVWGPPEAPPLERRPEAPARRPDAPREPASPAAEAPPPSRSRGRTDWIFFFKPGDRLVRMGDETPVGYVVRTESAHVFPDGDRGPAYVLWTPAGDERPVDADELERTAKLQ